Protein AF-A0A3D1PKZ6-F1 (afdb_monomer_lite)

Sequence (236 aa):
MRKKELSIEQKKADKDLNIIIYATLIPLIIYLIFGNDIMNFAKTSEMNIWLRFIPVMLIQFSLAGLGSLIVICYRREELKEYGLVKNNFFKTIILSLVVCIPSMIFLLVNNEINSYLPLKGCFFTSLFLNSNYPTNILGYILIAFVWGIVEGFNYVVISKKINERYISKNKWLNYGAIVCGIVCVLIHGMVGFDLYTIFEALTTFIIIYGMLIVKEKTNNAWGCIFIFLFFWNAIQ

Structure (mmCIF, N/CA/C/O backbone):
data_AF-A0A3D1PKZ6-F1
#
_entry.id   AF-A0A3D1PKZ6-F1
#
loop_
_atom_site.group_PDB
_atom_site.id
_atom_site.type_symbol
_atom_site.label_atom_id
_atom_site.label_alt_id
_atom_site.label_comp_id
_atom_site.label_asym_id
_atom_site.label_entity_id
_atom_site.label_seq_id
_atom_site.pdbx_PDB_ins_code
_atom_site.Cartn_x
_atom_site.Cartn_y
_atom_site.Cartn_z
_atom_site.occupancy
_atom_site.B_iso_or_equiv
_atom_site.auth_seq_id
_atom_site.auth_comp_id
_atom_site.auth_asym_id
_atom_site.auth_atom_id
_atom_site.pdbx_PDB_model_num
ATOM 1 N N . MET A 1 1 ? -28.665 21.617 15.064 1.00 46.00 1 MET A N 1
ATOM 2 C CA . MET A 1 1 ? -27.939 20.434 15.590 1.00 46.00 1 MET A CA 1
ATOM 3 C C . MET A 1 1 ? -26.758 20.915 16.425 1.00 46.00 1 MET A C 1
ATOM 5 O O . MET A 1 1 ? -25.955 21.672 15.895 1.00 46.00 1 MET A O 1
ATOM 9 N N . ARG A 1 2 ? -26.645 20.542 17.712 1.00 48.56 2 ARG A N 1
ATOM 10 C CA . ARG A 1 2 ? -25.426 20.835 18.497 1.00 48.56 2 ARG A CA 1
ATOM 11 C C . ARG A 1 2 ? -24.244 20.127 17.831 1.00 48.56 2 ARG A C 1
ATOM 13 O O . ARG A 1 2 ? -24.354 18.936 17.540 1.00 48.56 2 ARG A O 1
ATOM 20 N N . LYS A 1 3 ? -23.139 20.841 17.579 1.00 54.25 3 LYS A N 1
ATOM 21 C CA . LYS A 1 3 ? -21.873 20.209 17.181 1.00 54.25 3 LYS A CA 1
ATOM 22 C C . LYS A 1 3 ? -21.531 19.182 18.255 1.00 54.25 3 LYS A C 1
ATOM 24 O O . LYS A 1 3 ? -21.394 19.534 19.421 1.00 54.25 3 LYS A O 1
ATOM 29 N N . LYS A 1 4 ? -21.460 17.912 17.866 1.00 74.50 4 LYS A N 1
ATOM 30 C CA . LYS A 1 4 ? -21.005 16.851 18.758 1.00 74.50 4 LYS A CA 1
ATOM 31 C C . LYS A 1 4 ? -19.533 17.133 19.051 1.00 74.50 4 LYS A C 1
ATOM 33 O O . LYS A 1 4 ? -18.738 17.190 18.114 1.00 74.50 4 LYS A O 1
ATOM 38 N N . GLU A 1 5 ? -19.190 17.395 20.307 1.00 85.62 5 GLU A N 1
ATOM 39 C CA . GLU A 1 5 ? -17.796 17.622 20.681 1.00 85.62 5 GLU A CA 1
ATOM 40 C C . GLU A 1 5 ? -16.983 16.353 20.422 1.00 85.62 5 GLU A C 1
ATOM 42 O O . GLU A 1 5 ? -17.404 15.247 20.762 1.00 85.62 5 GLU A O 1
ATOM 47 N N . LEU A 1 6 ? -15.836 16.518 19.763 1.00 89.75 6 LEU A N 1
ATOM 48 C CA . LEU A 1 6 ? -14.916 15.420 19.492 1.00 89.75 6 LEU A CA 1
ATOM 49 C C . LEU A 1 6 ? -14.200 15.007 20.778 1.00 89.75 6 LEU A C 1
ATOM 51 O O . LEU A 1 6 ? -13.750 15.876 21.536 1.00 89.75 6 LEU A O 1
ATOM 55 N N . SER A 1 7 ? -14.022 13.697 20.965 1.00 92.88 7 SER A N 1
ATOM 56 C CA . SER A 1 7 ? -13.155 13.171 22.022 1.00 92.88 7 SER A CA 1
ATOM 57 C C . SER A 1 7 ? -11.691 13.579 21.801 1.00 92.88 7 SER A C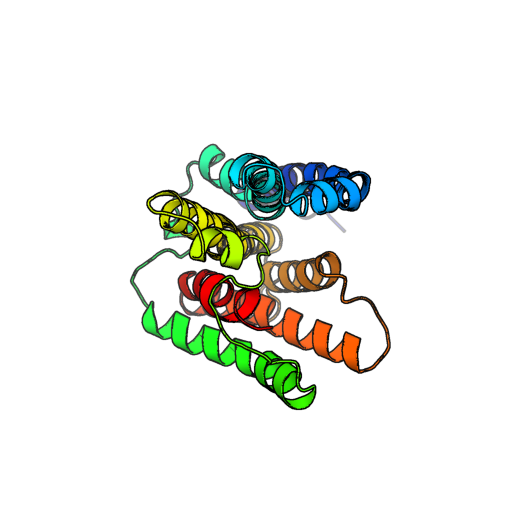 1
ATOM 59 O O . SER A 1 7 ? -11.308 14.079 20.735 1.00 92.88 7 SER A O 1
ATOM 61 N N . ILE A 1 8 ? -10.849 13.368 22.813 1.00 93.81 8 ILE A N 1
ATOM 62 C CA . ILE A 1 8 ? -9.410 13.649 22.725 1.00 93.81 8 ILE A CA 1
ATOM 63 C C . ILE A 1 8 ? -8.770 12.791 21.626 1.00 93.81 8 ILE A C 1
ATOM 65 O O . ILE A 1 8 ? -7.998 13.304 20.815 1.00 93.81 8 ILE A O 1
ATOM 69 N N . GLU A 1 9 ? -9.151 11.519 21.543 1.00 93.12 9 GLU A N 1
ATOM 70 C CA . GLU A 1 9 ? -8.693 10.562 20.533 1.00 93.12 9 GLU A CA 1
ATOM 71 C C . GLU A 1 9 ? -9.122 11.001 19.134 1.00 93.12 9 GLU A C 1
ATOM 73 O O . GLU A 1 9 ? -8.306 11.022 18.217 1.00 93.12 9 GLU A O 1
ATOM 78 N N . GLN A 1 10 ? -10.368 11.455 18.973 1.00 95.81 10 GLN A N 1
ATOM 79 C CA . GLN A 1 10 ? -10.853 11.959 17.689 1.00 95.81 10 GLN A CA 1
ATOM 80 C C . GLN A 1 10 ? -10.100 13.216 17.243 1.00 95.81 10 GLN A C 1
ATOM 82 O O . GLN A 1 10 ? -9.752 13.330 16.072 1.00 95.81 10 GLN A O 1
ATOM 87 N N . LYS A 1 11 ? -9.808 14.152 18.158 1.00 95.62 11 LYS A N 1
ATOM 88 C CA . LYS A 1 11 ? -8.987 15.342 17.859 1.00 95.62 11 LYS A CA 1
ATOM 89 C C . LYS A 1 11 ? -7.539 14.968 17.529 1.00 95.62 11 LYS A C 1
ATOM 91 O O . LYS A 1 11 ? -6.910 15.627 16.702 1.00 95.62 11 LYS A O 1
ATOM 96 N N . LYS A 1 12 ? -6.997 13.932 18.177 1.00 96.06 12 LYS A N 1
ATOM 97 C CA . LYS A 1 12 ? -5.666 13.388 17.882 1.00 96.06 12 LYS A CA 1
ATOM 98 C C . LYS A 1 12 ? -5.633 12.810 16.465 1.00 96.06 12 LYS A C 1
ATOM 100 O O . LYS A 1 12 ? -4.780 13.218 15.683 1.00 96.06 12 LYS A O 1
ATOM 105 N N . ALA A 1 13 ? -6.599 11.956 16.130 1.00 97.00 13 ALA A N 1
ATOM 106 C CA . ALA A 1 13 ? -6.746 11.356 14.810 1.00 97.00 13 ALA A CA 1
ATOM 107 C C . ALA A 1 13 ? -6.948 12.409 13.708 1.00 97.00 13 ALA A C 1
ATOM 109 O O . ALA A 1 13 ? -6.361 12.293 12.641 1.00 97.00 13 ALA A O 1
ATOM 110 N N . ASP A 1 14 ? -7.700 13.479 13.980 1.00 96.44 14 ASP A N 1
ATOM 111 C CA . ASP A 1 14 ? -7.882 14.605 13.051 1.00 96.44 14 ASP A CA 1
ATOM 112 C C . ASP A 1 14 ? -6.542 15.276 12.691 1.00 96.44 14 ASP A C 1
ATOM 114 O O . ASP A 1 14 ? -6.232 15.493 11.520 1.00 96.44 14 ASP A O 1
ATOM 118 N N . LYS A 1 15 ? -5.690 15.530 13.695 1.00 97.50 15 LYS A N 1
ATOM 119 C CA . LYS A 1 15 ? -4.335 16.062 13.478 1.00 97.50 15 LYS A CA 1
ATOM 120 C C . LYS A 1 15 ? -3.440 15.079 12.724 1.00 97.50 15 LYS A C 1
ATOM 122 O O . LYS A 1 15 ? -2.696 15.505 11.847 1.00 97.50 15 LYS A O 1
ATOM 127 N N . ASP A 1 16 ? -3.518 13.793 13.056 1.00 98.31 16 ASP A N 1
ATOM 128 C CA . ASP A 1 16 ? -2.737 12.743 12.393 1.00 98.31 16 ASP A CA 1
ATOM 129 C C . ASP A 1 16 ? -3.110 12.641 10.905 1.00 98.31 16 ASP A C 1
ATOM 131 O O . ASP A 1 16 ? -2.233 12.585 10.046 1.00 98.31 16 ASP A O 1
ATOM 135 N N . LEU A 1 17 ? -4.406 12.705 10.586 1.00 98.19 17 LEU A N 1
ATOM 136 C CA . LEU A 1 17 ? -4.897 12.711 9.208 1.00 98.19 17 LEU A CA 1
ATOM 137 C C . LEU A 1 17 ? -4.432 13.947 8.440 1.00 98.19 17 LEU A C 1
ATOM 139 O O . LEU A 1 17 ? -4.014 13.810 7.297 1.00 98.19 17 LEU A O 1
ATOM 143 N N . ASN A 1 18 ? -4.431 15.129 9.060 1.00 98.00 18 ASN A N 1
ATOM 144 C CA . ASN A 1 18 ? -3.898 16.332 8.419 1.00 98.00 18 ASN A CA 1
ATOM 145 C C . ASN A 1 18 ? -2.410 16.176 8.067 1.00 98.00 18 ASN A C 1
ATOM 147 O O . ASN A 1 18 ? -2.014 16.517 6.957 1.00 98.00 18 ASN A O 1
ATOM 151 N N . ILE A 1 19 ? -1.595 15.614 8.970 1.00 98.06 19 ILE A N 1
ATOM 152 C CA . ILE A 1 19 ? -0.178 15.322 8.691 1.00 98.06 19 ILE A CA 1
ATOM 153 C C . ILE A 1 19 ? -0.054 14.392 7.481 1.00 98.06 19 ILE A C 1
ATOM 155 O O . ILE A 1 19 ? 0.715 14.683 6.567 1.00 98.06 19 ILE A O 1
ATOM 159 N N . ILE A 1 20 ? -0.829 13.303 7.454 1.00 98.06 20 ILE A N 1
ATOM 160 C CA . ILE A 1 20 ? -0.804 12.343 6.344 1.00 98.06 20 ILE A CA 1
ATOM 161 C C . ILE A 1 20 ? -1.217 13.013 5.029 1.00 98.06 20 ILE A C 1
ATOM 163 O O . ILE A 1 20 ? -0.539 12.833 4.018 1.00 98.06 20 ILE A O 1
ATOM 167 N N . ILE A 1 21 ? -2.287 13.811 5.042 1.00 96.50 21 ILE A N 1
ATOM 168 C CA . ILE A 1 21 ? -2.789 14.525 3.865 1.00 96.50 21 ILE A CA 1
ATOM 169 C C . ILE A 1 21 ? -1.714 15.460 3.311 1.00 96.50 21 ILE A C 1
ATOM 171 O O . ILE A 1 21 ? -1.395 15.364 2.130 1.00 96.50 21 ILE A O 1
ATOM 175 N N . TYR A 1 22 ? -1.105 16.317 4.135 1.00 96.12 22 TYR A N 1
ATOM 176 C CA . TYR A 1 22 ? -0.068 17.236 3.654 1.00 96.12 22 TYR A CA 1
ATOM 177 C C . TYR A 1 22 ? 1.168 16.497 3.136 1.00 96.12 22 TYR A C 1
ATOM 179 O O . TYR A 1 22 ? 1.681 16.836 2.070 1.00 96.12 22 TYR A O 1
ATOM 187 N N . ALA A 1 23 ? 1.609 15.456 3.848 1.00 96.75 23 ALA A N 1
ATOM 188 C CA . ALA A 1 23 ? 2.751 14.645 3.440 1.00 96.75 23 ALA A CA 1
ATOM 189 C C . ALA A 1 23 ? 2.510 13.880 2.128 1.00 96.75 23 ALA A C 1
ATOM 191 O O . ALA A 1 23 ? 3.475 13.579 1.438 1.00 96.75 23 ALA A O 1
ATOM 192 N N . THR A 1 24 ? 1.250 13.600 1.776 1.00 95.25 24 THR A N 1
ATOM 193 C CA . THR A 1 24 ? 0.875 12.883 0.545 1.00 95.25 24 THR A CA 1
ATOM 194 C C . THR A 1 24 ? 0.586 13.841 -0.614 1.00 95.25 24 THR A C 1
ATOM 196 O O . THR A 1 24 ? 1.058 13.630 -1.729 1.00 95.25 24 THR A O 1
ATOM 199 N N . LEU A 1 25 ? -0.164 14.922 -0.371 1.00 94.56 25 LEU A N 1
ATOM 200 C CA . LEU A 1 25 ? -0.595 15.847 -1.422 1.00 94.56 25 LEU A CA 1
ATOM 201 C C . LEU A 1 25 ? 0.562 16.642 -2.025 1.00 94.56 25 LEU A C 1
ATOM 203 O O . LEU A 1 25 ? 0.553 16.889 -3.226 1.00 94.56 25 LEU A O 1
ATOM 207 N N . ILE A 1 26 ? 1.562 17.030 -1.229 1.00 94.56 26 ILE A N 1
ATOM 208 C CA . ILE A 1 26 ? 2.711 17.790 -1.742 1.00 94.56 26 ILE A CA 1
ATOM 209 C C . ILE A 1 26 ? 3.491 16.965 -2.790 1.00 94.56 26 ILE A C 1
ATOM 211 O O . ILE A 1 26 ? 3.628 17.439 -3.919 1.00 94.56 26 ILE A O 1
ATOM 215 N N . PRO A 1 27 ? 3.945 15.727 -2.497 1.00 94.25 27 PRO A N 1
ATOM 216 C CA . PRO A 1 27 ? 4.548 14.853 -3.504 1.00 94.25 27 PRO A CA 1
ATOM 217 C C . PRO A 1 27 ? 3.623 14.539 -4.678 1.00 94.25 27 PRO A C 1
ATOM 219 O O . PRO A 1 27 ? 4.105 14.433 -5.801 1.00 94.25 27 PRO A O 1
ATOM 222 N N . LEU A 1 28 ? 2.311 14.413 -4.444 1.00 93.81 28 LEU A N 1
ATOM 223 C CA . LEU A 1 28 ? 1.348 14.158 -5.517 1.00 93.81 28 LEU A CA 1
ATOM 224 C C . LEU A 1 28 ? 1.300 15.317 -6.504 1.00 93.81 28 LEU A C 1
ATOM 226 O O . LEU A 1 28 ? 1.375 15.089 -7.703 1.00 93.81 28 LEU A O 1
ATOM 230 N N . ILE A 1 29 ? 1.241 16.556 -6.017 1.00 94.56 29 ILE A N 1
ATOM 231 C CA . ILE A 1 29 ? 1.275 17.750 -6.868 1.00 94.56 29 ILE A CA 1
ATOM 232 C C . ILE A 1 29 ? 2.585 17.800 -7.661 1.00 94.56 29 ILE A C 1
ATOM 234 O O . ILE A 1 29 ? 2.562 18.048 -8.864 1.00 94.56 29 ILE A O 1
ATOM 238 N N . ILE A 1 30 ? 3.719 17.506 -7.017 1.00 93.94 30 ILE A N 1
ATOM 239 C CA . ILE A 1 30 ? 5.020 17.431 -7.697 1.00 93.94 30 ILE A CA 1
ATOM 240 C C . ILE A 1 30 ? 4.984 16.368 -8.803 1.00 93.94 30 ILE A C 1
ATOM 242 O O . ILE A 1 30 ? 5.388 16.648 -9.928 1.00 93.94 30 ILE A O 1
ATOM 246 N N . TYR A 1 31 ? 4.469 15.171 -8.518 1.00 93.56 31 TYR A N 1
ATOM 247 C CA . TYR A 1 31 ? 4.376 14.096 -9.502 1.00 93.56 31 TYR A CA 1
ATOM 248 C C . TYR A 1 31 ? 3.391 14.411 -10.634 1.00 93.56 31 TYR A C 1
ATOM 250 O O . TYR A 1 31 ? 3.661 14.081 -11.780 1.00 93.56 31 TYR A O 1
ATOM 258 N N . LEU A 1 32 ? 2.281 15.097 -10.364 1.00 93.50 32 LEU A N 1
ATOM 259 C CA . LEU A 1 32 ? 1.341 15.508 -11.410 1.00 93.50 32 LEU A CA 1
ATOM 260 C C . LEU A 1 32 ? 1.947 16.549 -12.362 1.00 93.50 32 LEU A C 1
ATOM 262 O O . LEU A 1 32 ? 1.638 16.532 -13.549 1.00 93.50 32 LEU A O 1
ATOM 266 N N . ILE A 1 33 ? 2.814 17.436 -11.862 1.00 96.00 33 ILE A N 1
ATOM 267 C CA . ILE A 1 33 ? 3.477 18.462 -12.682 1.00 96.00 33 ILE A CA 1
ATOM 268 C C . ILE A 1 33 ? 4.675 17.875 -13.442 1.00 96.00 33 ILE A C 1
ATOM 270 O O . ILE A 1 33 ? 4.834 18.138 -14.630 1.00 96.00 33 ILE A O 1
ATOM 274 N N . PHE A 1 34 ? 5.509 17.074 -12.772 1.00 95.81 34 PHE A N 1
ATOM 275 C CA . PHE A 1 34 ? 6.810 16.624 -13.288 1.00 95.81 34 PHE A CA 1
ATOM 276 C C . PHE A 1 34 ? 6.872 15.124 -13.611 1.00 95.81 34 PHE A C 1
ATOM 278 O O . PHE A 1 34 ? 7.937 14.604 -13.935 1.00 95.81 34 PHE A O 1
ATOM 285 N N . GLY A 1 35 ? 5.762 14.391 -13.511 1.00 93.12 35 GLY A N 1
ATOM 286 C CA . GLY A 1 35 ? 5.738 12.928 -13.608 1.00 93.12 35 GLY A CA 1
ATOM 287 C C . GLY A 1 35 ? 6.291 12.398 -14.926 1.00 93.12 35 GLY A C 1
ATOM 288 O O . GLY A 1 35 ? 7.060 11.438 -14.923 1.00 93.12 35 GLY A O 1
ATOM 289 N N . ASN A 1 36 ? 5.982 13.063 -16.042 1.00 94.19 36 ASN A N 1
ATOM 290 C CA . ASN A 1 36 ? 6.528 12.700 -17.351 1.00 94.19 36 ASN A CA 1
ATOM 291 C C . ASN A 1 36 ? 8.051 12.868 -17.396 1.00 94.19 36 ASN A C 1
ATOM 293 O O . ASN A 1 36 ? 8.745 11.954 -17.836 1.00 94.19 36 ASN A O 1
ATOM 297 N N . ASP A 1 37 ? 8.581 13.980 -16.887 1.00 95.25 37 ASP A N 1
ATOM 298 C CA . ASP A 1 37 ? 10.025 14.234 -16.851 1.00 95.25 37 ASP A CA 1
ATOM 299 C C . ASP A 1 37 ? 10.745 13.241 -15.934 1.00 95.25 37 ASP A C 1
ATOM 301 O O . ASP A 1 37 ? 11.769 12.672 -16.315 1.00 95.25 37 ASP A O 1
ATOM 305 N N . ILE A 1 38 ? 10.166 12.960 -14.759 1.00 93.62 38 ILE A N 1
ATOM 306 C CA . ILE A 1 38 ? 10.671 11.958 -13.812 1.00 93.62 38 ILE A CA 1
ATOM 307 C C . ILE A 1 38 ? 10.725 10.582 -14.478 1.00 93.62 38 ILE A C 1
ATOM 309 O O . ILE A 1 38 ? 11.741 9.894 -14.383 1.00 93.62 38 ILE A O 1
ATOM 313 N N . MET A 1 39 ? 9.659 10.172 -15.172 1.00 94.00 39 MET A N 1
ATOM 314 C CA . MET A 1 39 ? 9.600 8.859 -15.815 1.00 94.00 39 MET A CA 1
ATOM 315 C C . MET A 1 39 ? 10.478 8.769 -17.066 1.00 94.00 39 MET A C 1
ATOM 317 O O . MET A 1 39 ? 11.039 7.705 -17.329 1.00 94.00 39 MET A O 1
ATOM 321 N N . ASN A 1 40 ? 10.645 9.859 -17.815 1.00 94.62 40 ASN A N 1
ATOM 322 C CA . ASN A 1 40 ? 11.578 9.924 -18.940 1.00 94.62 40 ASN A CA 1
ATOM 323 C C . ASN A 1 40 ? 13.020 9.790 -18.447 1.00 94.62 40 ASN A C 1
ATOM 325 O O . ASN A 1 40 ? 13.748 8.920 -18.921 1.00 94.62 40 ASN A O 1
ATOM 329 N N . PHE A 1 41 ? 13.394 10.553 -17.418 1.00 94.00 41 PHE A N 1
ATOM 330 C CA . PHE A 1 41 ? 14.681 10.414 -16.742 1.00 94.00 41 PHE A CA 1
ATOM 331 C C . PHE A 1 41 ? 14.887 8.996 -16.191 1.00 94.00 41 PHE A C 1
ATOM 333 O O . PHE A 1 41 ? 15.937 8.384 -16.391 1.00 94.00 41 PHE A O 1
ATOM 340 N N . ALA A 1 42 ? 13.856 8.418 -15.566 1.00 94.44 42 ALA A N 1
ATOM 341 C CA . ALA A 1 42 ? 13.891 7.057 -15.049 1.00 94.44 42 ALA A CA 1
ATOM 342 C C . ALA A 1 42 ? 14.137 6.007 -16.143 1.00 94.44 42 ALA A C 1
ATOM 344 O O . ALA A 1 42 ? 14.676 4.944 -15.838 1.00 94.44 42 ALA A O 1
ATOM 345 N N . LYS A 1 43 ? 13.796 6.283 -17.407 1.00 94.25 43 LYS A N 1
ATOM 346 C CA . LYS A 1 43 ? 13.977 5.375 -18.552 1.00 94.25 43 LYS A CA 1
ATOM 347 C C . LYS A 1 43 ? 15.302 5.566 -19.300 1.00 94.25 43 LYS A C 1
ATOM 349 O O . LYS A 1 43 ? 15.649 4.692 -20.089 1.00 94.25 43 LYS A O 1
ATOM 354 N N . THR A 1 44 ? 16.076 6.616 -19.021 1.00 93.69 44 THR A N 1
ATOM 355 C CA . THR A 1 44 ? 17.361 6.888 -19.691 1.00 93.69 44 THR A CA 1
ATOM 356 C C . THR A 1 44 ? 18.407 5.811 -19.383 1.00 93.69 44 THR A C 1
ATOM 358 O O . THR A 1 44 ? 19.046 5.828 -18.332 1.00 93.69 44 THR A O 1
ATOM 361 N N . SER A 1 45 ? 18.606 4.857 -20.296 1.00 87.38 45 SER A N 1
ATOM 362 C CA . SER A 1 45 ? 19.464 3.678 -20.085 1.00 87.38 45 SER A CA 1
ATOM 363 C C . SER A 1 45 ? 20.946 3.992 -19.881 1.00 87.38 45 SER A C 1
ATOM 365 O O . SER A 1 45 ? 21.638 3.206 -19.244 1.00 87.38 45 SER A O 1
ATOM 367 N N . GLU A 1 46 ? 21.418 5.133 -20.382 1.00 89.81 46 GLU A N 1
ATOM 368 C CA . GLU A 1 46 ? 22.822 5.555 -20.289 1.00 89.81 46 GLU A CA 1
ATOM 369 C C . GLU A 1 46 ? 23.237 5.975 -18.872 1.00 89.81 46 GLU A C 1
ATOM 371 O O . GLU A 1 46 ? 24.419 5.974 -18.534 1.00 89.81 46 GLU A 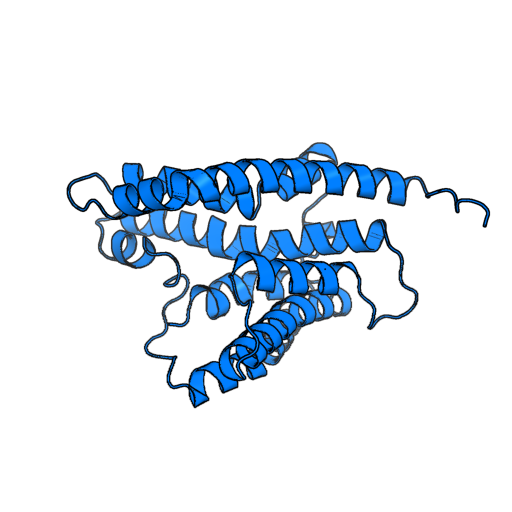O 1
ATOM 376 N N . MET A 1 47 ? 22.270 6.317 -18.016 1.00 92.00 47 MET A N 1
ATOM 377 C CA . MET A 1 47 ? 22.540 6.748 -16.649 1.00 92.00 47 MET A CA 1
ATOM 378 C C . MET A 1 47 ? 22.528 5.581 -15.662 1.00 92.00 47 MET A C 1
ATOM 380 O O . MET A 1 47 ? 21.770 4.616 -15.800 1.00 92.00 47 MET A O 1
ATOM 384 N N . ASN A 1 48 ? 23.334 5.717 -14.603 1.00 94.94 48 ASN A N 1
ATOM 385 C CA . ASN A 1 48 ? 23.397 4.750 -13.512 1.00 94.94 48 ASN A CA 1
ATOM 386 C C . ASN A 1 48 ? 21.997 4.474 -12.926 1.00 94.94 48 ASN A C 1
ATOM 388 O O . ASN A 1 48 ? 21.234 5.401 -12.643 1.00 94.94 48 ASN A O 1
ATOM 392 N N . ILE A 1 49 ? 21.687 3.191 -12.710 1.00 96.81 49 ILE A N 1
ATOM 393 C CA . ILE A 1 49 ? 20.384 2.729 -12.211 1.00 96.81 49 ILE A CA 1
ATOM 394 C C . ILE A 1 49 ? 19.966 3.418 -10.905 1.00 96.81 49 ILE A C 1
ATOM 396 O O . ILE A 1 49 ? 18.799 3.769 -10.758 1.00 96.81 49 ILE A O 1
ATOM 400 N N . TRP A 1 50 ? 20.903 3.687 -9.991 1.00 97.62 50 TRP A N 1
ATOM 401 C CA . TRP A 1 50 ? 20.617 4.327 -8.708 1.00 97.62 50 TRP A CA 1
ATOM 402 C C . TRP A 1 50 ? 20.185 5.780 -8.862 1.00 97.62 50 TRP A C 1
ATOM 404 O O . TRP A 1 50 ? 19.224 6.196 -8.220 1.00 97.62 50 TRP A O 1
ATOM 414 N N . LEU A 1 51 ? 20.845 6.534 -9.748 1.00 96.50 51 LEU A N 1
ATOM 415 C CA . LEU A 1 51 ? 20.492 7.933 -10.011 1.00 96.50 51 LEU A CA 1
ATOM 416 C C . LEU A 1 51 ? 19.062 8.052 -10.536 1.00 96.50 51 LEU A C 1
ATOM 418 O O . LEU A 1 51 ? 18.347 8.971 -10.159 1.00 96.50 51 LEU A O 1
ATOM 422 N N . ARG A 1 52 ? 18.643 7.092 -11.361 1.00 96.50 52 ARG A N 1
ATOM 423 C CA . ARG A 1 52 ? 17.297 7.008 -11.939 1.00 96.50 52 ARG A CA 1
ATOM 424 C C . ARG A 1 52 ? 16.258 6.505 -10.938 1.00 96.50 52 ARG A C 1
ATOM 426 O O . ARG A 1 52 ? 15.126 6.978 -10.937 1.00 96.50 52 ARG A O 1
ATOM 433 N N . PHE A 1 53 ? 16.639 5.544 -10.097 1.00 97.62 53 PHE A N 1
ATOM 434 C CA . PHE A 1 53 ? 15.744 4.887 -9.148 1.00 97.62 53 PHE A CA 1
ATOM 435 C C . PHE A 1 53 ? 15.405 5.764 -7.944 1.00 97.62 53 PHE A C 1
ATOM 437 O O . PHE A 1 53 ? 14.240 5.837 -7.561 1.00 97.62 53 PHE A O 1
ATOM 444 N N . ILE A 1 54 ? 16.397 6.435 -7.348 1.00 96.62 54 ILE A N 1
ATOM 445 C CA . ILE A 1 54 ? 16.219 7.178 -6.091 1.00 96.62 54 ILE A CA 1
ATOM 446 C C . ILE A 1 54 ? 15.086 8.215 -6.181 1.00 96.62 54 ILE A C 1
ATOM 448 O O . ILE A 1 54 ? 14.237 8.205 -5.290 1.00 96.62 54 ILE A O 1
ATOM 452 N N . PRO A 1 55 ? 14.980 9.061 -7.226 1.00 94.69 55 PRO A N 1
ATOM 453 C CA . PRO A 1 55 ? 13.876 10.014 -7.337 1.00 94.69 55 PRO A CA 1
ATOM 454 C C . PRO A 1 55 ? 12.499 9.339 -7.381 1.00 94.69 55 PRO A C 1
ATOM 456 O O . PRO A 1 55 ? 11.587 9.762 -6.673 1.00 94.69 55 PRO A O 1
ATOM 459 N N . VAL A 1 56 ? 12.360 8.254 -8.151 1.00 96.31 56 VAL A N 1
ATOM 460 C CA . VAL A 1 56 ? 11.101 7.495 -8.259 1.00 96.31 56 VAL A CA 1
ATOM 461 C C . VAL A 1 56 ? 10.749 6.840 -6.924 1.00 96.31 56 VAL A C 1
ATOM 463 O O . VAL A 1 56 ? 9.615 6.942 -6.464 1.00 96.31 56 VAL A O 1
ATOM 466 N N . MET A 1 57 ? 11.731 6.224 -6.264 1.00 97.31 57 MET A N 1
ATOM 467 C CA . MET A 1 57 ? 11.572 5.625 -4.940 1.00 97.31 57 MET A CA 1
ATOM 468 C C . MET A 1 57 ? 11.155 6.663 -3.892 1.00 97.31 57 MET A C 1
ATOM 470 O O . MET A 1 57 ? 10.267 6.389 -3.090 1.00 97.31 57 MET A O 1
ATOM 474 N N . LEU A 1 58 ? 11.767 7.851 -3.891 1.00 96.56 58 LEU A N 1
ATOM 475 C CA . LEU A 1 58 ? 11.440 8.920 -2.946 1.00 96.56 58 LEU A CA 1
ATOM 476 C C . LEU A 1 58 ? 10.027 9.463 -3.163 1.00 96.56 58 LEU A C 1
ATOM 478 O O . LEU A 1 58 ? 9.317 9.683 -2.181 1.00 96.56 58 LEU A O 1
ATOM 482 N N . ILE A 1 59 ? 9.596 9.640 -4.416 1.00 95.62 59 ILE A N 1
ATOM 483 C CA . ILE A 1 59 ? 8.215 10.026 -4.726 1.00 95.62 59 ILE A CA 1
ATOM 484 C C . ILE A 1 59 ? 7.241 8.943 -4.258 1.00 95.62 59 ILE A C 1
ATOM 486 O O . ILE A 1 59 ? 6.320 9.264 -3.506 1.00 95.62 59 ILE A O 1
ATOM 490 N N . GLN A 1 60 ? 7.481 7.672 -4.604 1.00 95.75 60 GLN A N 1
ATOM 491 C CA . GLN A 1 60 ? 6.625 6.564 -4.168 1.00 95.75 60 GLN A CA 1
ATOM 492 C C . GLN A 1 60 ? 6.544 6.494 -2.641 1.00 95.75 60 GLN A C 1
ATOM 494 O O . GLN A 1 60 ? 5.455 6.440 -2.081 1.00 95.75 60 GLN A O 1
ATOM 499 N N . PHE A 1 61 ? 7.681 6.549 -1.946 1.00 98.00 61 PHE A N 1
ATOM 500 C CA . PHE A 1 61 ? 7.721 6.511 -0.485 1.00 98.00 61 PHE A CA 1
ATOM 501 C C . PHE A 1 61 ? 6.977 7.698 0.139 1.00 98.00 61 PHE A C 1
ATOM 503 O O . PHE A 1 61 ? 6.293 7.546 1.153 1.00 98.00 61 PHE A O 1
ATOM 510 N N . SER A 1 62 ? 7.082 8.880 -0.468 1.00 96.12 62 SER A N 1
ATOM 511 C CA . SER A 1 62 ? 6.409 10.076 0.031 1.00 96.12 62 SER A CA 1
ATOM 512 C C . SER A 1 62 ? 4.889 9.993 -0.134 1.00 96.12 62 SER A C 1
ATOM 514 O O . SER A 1 62 ? 4.162 10.283 0.814 1.00 96.12 62 SER A O 1
ATOM 516 N N . LEU A 1 63 ? 4.415 9.514 -1.288 1.00 94.06 63 LEU A N 1
ATOM 517 C CA . LEU A 1 63 ? 2.995 9.273 -1.568 1.00 94.06 63 LEU A CA 1
ATOM 518 C C . LEU A 1 63 ? 2.398 8.156 -0.710 1.00 94.06 63 LEU A C 1
ATOM 520 O O . LEU A 1 63 ? 1.280 8.263 -0.212 1.00 94.06 63 LEU A O 1
ATOM 524 N N . ALA A 1 64 ? 3.145 7.069 -0.555 1.00 92.88 64 ALA A N 1
ATOM 525 C CA . ALA A 1 64 ? 2.622 5.815 -0.044 1.00 92.88 64 ALA A CA 1
ATOM 526 C C . ALA A 1 64 ? 3.073 5.500 1.385 1.00 92.88 64 ALA A C 1
ATOM 528 O O . ALA A 1 64 ? 2.814 4.395 1.839 1.00 92.88 64 ALA A O 1
ATOM 529 N N . GLY A 1 65 ? 3.752 6.402 2.106 1.00 95.50 65 GLY A N 1
ATOM 530 C CA . GLY A 1 65 ? 4.356 6.027 3.391 1.00 95.50 65 GLY A CA 1
ATOM 531 C C . GLY A 1 65 ? 4.800 7.133 4.331 1.00 95.50 65 GLY A C 1
ATOM 532 O O . GLY A 1 65 ? 4.635 6.994 5.545 1.00 95.50 65 GLY A O 1
ATOM 533 N N . LEU A 1 66 ? 5.361 8.226 3.808 1.00 98.00 66 LEU A N 1
ATOM 534 C CA . LEU A 1 66 ? 6.001 9.261 4.625 1.00 98.00 66 LEU A CA 1
ATOM 535 C C . LEU A 1 66 ? 5.056 9.840 5.683 1.00 98.00 66 LEU A C 1
ATOM 537 O O . LEU A 1 66 ? 5.435 9.944 6.848 1.00 98.00 66 LEU A O 1
ATOM 541 N N . GLY A 1 67 ? 3.815 10.160 5.308 1.00 98.12 67 GLY A N 1
ATOM 542 C CA . GLY A 1 67 ? 2.815 10.680 6.243 1.00 98.12 67 GLY A CA 1
ATOM 543 C C . GLY A 1 67 ? 2.542 9.730 7.410 1.00 98.12 67 GLY A C 1
ATOM 544 O O . GLY A 1 67 ? 2.551 10.144 8.571 1.00 98.12 67 GLY A O 1
ATOM 545 N N . SER A 1 68 ? 2.368 8.443 7.110 1.00 98.00 68 SER A N 1
ATOM 546 C CA . SER A 1 68 ? 2.163 7.401 8.118 1.00 98.00 68 SER A CA 1
ATOM 547 C C . SER A 1 68 ? 3.380 7.229 9.024 1.00 98.00 68 SER A C 1
ATOM 549 O O . SER A 1 68 ? 3.223 7.148 10.242 1.00 98.00 68 SER A O 1
ATOM 551 N N . LEU A 1 69 ? 4.594 7.245 8.463 1.00 98.19 69 LEU A N 1
ATOM 552 C CA . LEU A 1 69 ? 5.825 7.171 9.248 1.00 98.19 69 LEU A CA 1
ATOM 553 C C . LEU A 1 69 ? 5.970 8.372 10.193 1.00 98.19 69 LEU A C 1
ATOM 555 O O . LEU A 1 69 ? 6.277 8.184 11.369 1.00 98.19 69 LEU A O 1
ATOM 559 N N . ILE A 1 70 ? 5.706 9.593 9.710 1.00 98.38 70 ILE A N 1
ATOM 560 C CA . ILE A 1 70 ? 5.747 10.806 10.540 1.00 98.38 70 ILE A CA 1
ATOM 561 C C . ILE A 1 70 ? 4.779 10.670 11.713 1.00 98.38 70 ILE A C 1
ATOM 563 O O . ILE A 1 70 ? 5.174 10.926 12.849 1.00 98.38 70 ILE A O 1
ATOM 567 N N . VAL A 1 71 ? 3.535 10.249 11.466 1.00 98.50 71 VAL A N 1
ATOM 568 C CA . VAL A 1 71 ? 2.531 10.070 12.525 1.00 98.50 71 VAL A CA 1
ATOM 569 C C . VAL A 1 71 ? 2.987 9.038 13.554 1.00 98.50 71 VAL A C 1
ATOM 571 O O . VAL A 1 71 ? 2.956 9.333 14.748 1.00 98.50 71 VAL A O 1
ATOM 574 N N . ILE A 1 72 ? 3.458 7.869 13.114 1.00 98.31 72 ILE A N 1
ATOM 575 C CA . ILE A 1 72 ? 3.930 6.804 14.010 1.00 98.31 72 ILE A CA 1
ATOM 576 C C . ILE A 1 72 ? 5.069 7.314 14.899 1.00 98.31 72 ILE A C 1
ATOM 578 O O . ILE A 1 72 ? 4.997 7.197 16.123 1.00 98.31 72 ILE A O 1
ATOM 582 N N . CYS A 1 73 ? 6.084 7.951 14.308 1.00 98.00 73 CYS A N 1
ATOM 583 C CA . CYS A 1 73 ? 7.223 8.496 15.045 1.00 98.00 73 CYS A CA 1
ATOM 584 C C . CYS A 1 73 ? 6.812 9.633 15.992 1.00 98.00 73 CYS A C 1
ATOM 586 O O . CYS A 1 73 ? 7.206 9.644 17.158 1.00 98.00 73 CYS A O 1
ATOM 588 N N . TYR A 1 74 ? 5.991 10.575 15.519 1.00 97.62 74 TYR A N 1
ATOM 589 C CA . TYR A 1 74 ? 5.524 11.723 16.300 1.00 97.62 74 TYR A CA 1
ATOM 590 C C . TYR A 1 74 ? 4.684 11.295 17.506 1.00 97.62 74 TYR A C 1
ATOM 592 O O . TYR A 1 74 ? 4.806 11.865 18.592 1.00 97.62 74 TYR A O 1
ATOM 600 N N . ARG A 1 75 ? 3.840 10.272 17.334 1.00 97.12 75 ARG A N 1
ATOM 601 C CA . ARG A 1 75 ? 3.000 9.720 18.403 1.00 97.12 75 ARG A CA 1
ATOM 602 C C . ARG A 1 75 ? 3.698 8.669 19.254 1.00 97.12 75 ARG A C 1
ATOM 604 O O . ARG A 1 75 ? 3.147 8.320 20.295 1.00 97.12 75 ARG A O 1
ATOM 611 N N . ARG A 1 76 ? 4.890 8.220 18.846 1.00 97.31 76 ARG A N 1
ATOM 612 C CA . ARG A 1 76 ? 5.620 7.095 19.448 1.00 97.31 76 ARG A CA 1
ATOM 613 C C . ARG A 1 76 ? 4.753 5.831 19.520 1.00 97.31 76 ARG A C 1
ATOM 615 O O . ARG A 1 76 ? 4.794 5.111 20.510 1.00 97.31 76 ARG A O 1
ATOM 622 N N . GLU A 1 77 ? 3.939 5.613 18.490 1.00 97.19 77 GLU A N 1
ATOM 623 C CA . GLU A 1 77 ? 3.062 4.443 18.389 1.00 97.19 77 GLU A CA 1
ATOM 624 C C . GLU A 1 77 ? 3.880 3.229 17.947 1.00 97.19 77 GLU A C 1
ATOM 626 O O . GLU A 1 77 ? 4.781 3.327 17.112 1.00 97.19 77 GLU A O 1
ATOM 631 N N . GLU A 1 78 ? 3.583 2.063 18.506 1.00 97.19 78 GLU A N 1
ATOM 632 C CA . GLU A 1 78 ? 4.282 0.838 18.141 1.00 97.19 78 GLU A CA 1
ATOM 633 C C . GLU A 1 78 ? 3.625 0.148 16.938 1.00 97.19 78 GLU A C 1
ATOM 635 O O . GLU A 1 78 ? 2.401 0.086 16.815 1.00 97.19 78 GLU A O 1
ATOM 640 N N . LEU A 1 79 ? 4.421 -0.498 16.079 1.00 96.94 79 LEU A N 1
ATOM 641 C CA . LEU A 1 79 ? 3.899 -1.230 14.913 1.00 96.94 79 LEU A CA 1
ATOM 642 C C . LEU A 1 79 ? 2.923 -2.363 15.289 1.00 96.94 79 LEU A C 1
ATOM 644 O O . LEU A 1 79 ? 2.014 -2.697 14.521 1.00 96.94 79 LEU A O 1
ATOM 648 N N . LYS A 1 80 ? 3.061 -2.930 16.496 1.00 97.12 80 LYS A N 1
ATOM 649 C CA . LYS A 1 80 ? 2.127 -3.932 17.032 1.00 97.12 80 LYS A CA 1
ATOM 650 C C . LYS A 1 80 ? 0.711 -3.371 17.215 1.00 97.12 80 LYS A C 1
ATOM 652 O O . LYS A 1 80 ? -0.250 -4.115 17.053 1.00 97.12 80 LYS A O 1
ATOM 657 N N . GLU A 1 81 ? 0.565 -2.066 17.466 1.00 96.56 81 GLU A N 1
ATOM 658 C CA . GLU A 1 81 ? -0.736 -1.388 17.587 1.00 96.56 81 GLU A CA 1
ATOM 659 C C . GLU A 1 81 ? -1.480 -1.274 16.251 1.00 96.56 81 GLU A C 1
ATOM 661 O O . GLU A 1 81 ? -2.667 -0.938 16.218 1.00 96.56 81 GLU A O 1
ATOM 666 N N . TYR A 1 82 ? -0.784 -1.523 15.144 1.00 97.88 82 TYR A N 1
ATOM 667 C CA . TYR A 1 82 ? -1.350 -1.592 13.802 1.00 97.88 82 TYR A CA 1
ATOM 668 C C . TYR A 1 82 ? -1.523 -3.037 13.319 1.00 97.88 82 TYR A C 1
ATOM 670 O O . TYR A 1 82 ? -2.052 -3.256 12.234 1.00 97.88 82 TYR A O 1
ATOM 678 N N . GLY A 1 83 ? -1.142 -4.030 14.129 1.00 97.44 83 GLY A N 1
ATOM 679 C CA . GLY A 1 83 ? -1.321 -5.445 13.818 1.00 97.44 83 GLY A CA 1
ATOM 680 C C . GLY A 1 83 ? -0.113 -6.117 13.165 1.00 97.44 83 GLY A C 1
ATOM 681 O O . GLY A 1 83 ? -0.272 -7.204 12.613 1.00 97.44 83 GLY A O 1
ATOM 682 N N . LEU A 1 84 ? 1.098 -5.544 13.224 1.00 97.38 84 LEU A N 1
ATOM 683 C CA . LEU A 1 84 ? 2.320 -6.295 12.887 1.00 97.38 84 LEU A CA 1
ATOM 684 C C . LEU A 1 84 ? 2.688 -7.244 14.034 1.00 97.38 84 LEU A C 1
ATOM 686 O O . LEU A 1 84 ? 3.612 -7.014 14.809 1.00 97.38 84 LEU A O 1
ATOM 690 N N . VAL A 1 85 ? 1.908 -8.317 14.153 1.00 97.44 85 VAL A N 1
ATOM 691 C CA . VAL A 1 85 ? 1.996 -9.327 15.215 1.00 97.44 85 VAL A CA 1
ATOM 692 C C . VAL A 1 85 ? 2.077 -10.735 14.623 1.00 97.44 85 VAL A C 1
ATOM 694 O O . VAL A 1 85 ? 1.742 -10.956 13.460 1.00 97.44 85 VAL A O 1
ATOM 697 N N . LYS A 1 86 ? 2.515 -11.714 15.423 1.00 95.69 86 LYS A N 1
ATOM 698 C CA . LYS A 1 86 ? 2.590 -13.127 14.999 1.00 95.69 86 LYS A CA 1
ATOM 699 C C . LYS A 1 86 ? 1.244 -13.855 15.093 1.00 95.69 86 LYS A C 1
ATOM 701 O O . LYS A 1 86 ? 0.981 -14.785 14.334 1.00 95.69 86 LYS A O 1
ATOM 706 N N . ASN A 1 87 ? 0.377 -13.433 16.012 1.00 96.38 87 ASN A N 1
ATOM 707 C CA . ASN A 1 87 ? -0.923 -14.069 16.227 1.00 96.38 87 ASN A CA 1
ATOM 708 C C . ASN A 1 87 ? -1.796 -13.944 14.976 1.00 96.38 87 ASN A C 1
ATOM 710 O O . ASN A 1 87 ? -1.849 -12.879 14.370 1.00 96.38 87 ASN A O 1
ATOM 714 N N . ASN A 1 88 ? -2.495 -15.017 14.602 1.00 97.31 88 ASN A N 1
ATOM 715 C CA . ASN A 1 88 ? -3.327 -15.083 13.395 1.00 97.31 88 ASN A CA 1
ATOM 716 C C . ASN A 1 88 ? -2.582 -14.846 12.064 1.00 97.31 88 ASN A C 1
ATOM 718 O O . ASN A 1 88 ? -3.254 -14.616 11.061 1.00 97.31 88 ASN A O 1
ATOM 722 N N . PHE A 1 89 ? -1.243 -14.937 12.018 1.00 97.19 89 PHE A N 1
ATOM 723 C CA . PHE A 1 89 ? -0.458 -14.686 10.799 1.00 97.19 89 PHE A CA 1
ATOM 724 C C . PHE A 1 89 ? -0.964 -15.502 9.597 1.00 97.19 89 PHE A C 1
ATOM 726 O O . PHE A 1 89 ? -1.463 -14.936 8.631 1.00 97.19 89 PHE A O 1
ATOM 733 N N . PHE A 1 90 ? -0.961 -16.835 9.683 1.00 97.25 90 PHE A N 1
ATOM 734 C CA . PHE A 1 90 ? -1.423 -17.687 8.577 1.00 97.25 90 PHE A CA 1
ATOM 735 C C . PHE A 1 90 ? -2.890 -17.446 8.208 1.00 97.25 90 PHE A C 1
ATOM 737 O O . PHE A 1 90 ? -3.240 -17.398 7.031 1.00 97.25 90 PHE A O 1
ATOM 744 N N . LYS A 1 91 ? -3.747 -17.232 9.213 1.00 97.81 91 LYS A N 1
ATOM 745 C CA . LYS A 1 91 ? -5.166 -16.936 8.999 1.00 97.81 91 LYS A CA 1
ATOM 746 C C . LYS A 1 91 ? -5.355 -15.633 8.218 1.00 97.81 91 LYS A C 1
ATOM 748 O O . LYS A 1 91 ? -6.203 -15.590 7.333 1.00 97.81 91 LYS A O 1
ATOM 753 N N . THR A 1 92 ? -4.583 -14.589 8.535 1.00 98.12 92 THR A N 1
ATOM 754 C CA . THR A 1 92 ? -4.666 -13.308 7.822 1.00 98.12 92 THR A CA 1
ATOM 755 C C . THR A 1 92 ? -4.193 -13.452 6.377 1.00 98.12 92 THR A C 1
ATOM 757 O O . THR A 1 92 ? -4.883 -12.980 5.484 1.00 98.12 92 THR A O 1
ATOM 760 N N . ILE A 1 93 ? -3.120 -14.216 6.119 1.00 98.19 93 ILE A N 1
ATOM 761 C CA . ILE A 1 93 ? -2.633 -14.475 4.753 1.00 98.19 93 ILE A CA 1
ATOM 762 C C . ILE A 1 93 ? -3.696 -15.188 3.908 1.00 98.19 93 ILE A C 1
ATOM 764 O O . ILE A 1 93 ? -4.015 -14.727 2.815 1.00 98.19 93 ILE A O 1
ATOM 768 N N . ILE A 1 94 ? -4.292 -16.270 4.422 1.00 98.19 94 ILE A N 1
ATOM 769 C CA . ILE A 1 94 ? -5.317 -17.036 3.691 1.00 98.19 94 ILE A CA 1
ATOM 770 C C . ILE A 1 94 ? -6.533 -16.159 3.372 1.00 98.19 94 ILE A C 1
ATOM 772 O O . ILE A 1 94 ? -7.011 -16.146 2.241 1.00 98.19 94 ILE A O 1
ATOM 776 N N . LEU A 1 95 ? -7.034 -15.402 4.352 1.00 98.25 95 LEU A N 1
ATOM 777 C CA . LEU A 1 95 ? -8.192 -14.532 4.138 1.00 98.25 95 LEU A CA 1
ATOM 778 C C . LEU A 1 95 ? -7.881 -13.374 3.177 1.00 98.25 95 LEU A C 1
ATOM 780 O O . LEU A 1 95 ? -8.737 -13.014 2.375 1.00 98.25 95 LEU A O 1
ATOM 784 N N . SER A 1 96 ? -6.669 -12.821 3.223 1.00 97.06 96 SER A N 1
ATOM 785 C CA . SER A 1 96 ? -6.206 -11.811 2.267 1.00 97.06 96 SER A CA 1
ATOM 786 C C . SER A 1 96 ? -6.109 -12.357 0.841 1.00 97.06 96 SER A C 1
ATOM 788 O O . SER A 1 96 ? -6.499 -11.665 -0.090 1.00 97.06 96 SER A O 1
ATOM 790 N N . LEU A 1 97 ? -5.686 -13.609 0.652 1.00 96.69 97 LEU A N 1
ATOM 791 C CA . LEU A 1 97 ? -5.703 -14.254 -0.666 1.00 96.69 97 LEU A CA 1
ATOM 792 C C . LEU A 1 97 ? -7.126 -14.427 -1.214 1.00 96.69 97 LEU A C 1
ATOM 794 O O . LEU A 1 97 ? -7.356 -14.196 -2.398 1.00 96.69 97 LEU A O 1
ATOM 798 N N . VAL A 1 98 ? -8.094 -14.779 -0.359 1.00 98.25 98 VAL A N 1
ATOM 799 C CA . VAL A 1 98 ? -9.511 -14.882 -0.758 1.00 98.25 98 VAL A CA 1
ATOM 800 C C . VAL A 1 98 ? -10.042 -13.542 -1.270 1.00 98.25 98 VAL A C 1
ATOM 802 O O . VAL A 1 98 ? -10.794 -13.504 -2.241 1.00 98.25 98 VAL A O 1
ATOM 805 N N . VAL A 1 99 ? -9.624 -12.438 -0.650 1.00 97.88 99 VAL A N 1
ATOM 806 C CA . VAL A 1 99 ? -9.995 -11.081 -1.073 1.00 97.88 99 VAL A CA 1
ATOM 807 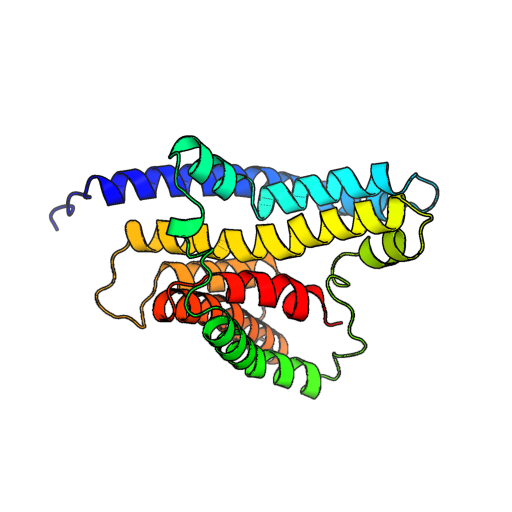C C . VAL A 1 99 ? -9.486 -10.750 -2.486 1.00 97.88 99 VAL A C 1
ATOM 809 O O . VAL A 1 99 ? -10.145 -9.992 -3.192 1.00 97.88 99 VAL A O 1
ATOM 812 N N . CYS A 1 100 ? -8.379 -11.348 -2.935 1.00 98.00 100 CYS A N 1
ATOM 813 C CA . CYS A 1 100 ? -7.839 -11.134 -4.281 1.00 98.00 100 CYS A CA 1
ATOM 814 C C . CYS A 1 100 ? -8.575 -11.911 -5.386 1.00 98.00 100 CYS A C 1
ATOM 816 O O . CYS A 1 100 ? -8.377 -11.613 -6.562 1.00 98.00 100 CYS A O 1
ATOM 818 N N . ILE A 1 101 ? -9.425 -12.892 -5.047 1.00 98.12 101 ILE A N 1
ATOM 819 C CA . ILE A 1 101 ? -10.085 -13.768 -6.033 1.00 98.12 101 ILE A CA 1
ATOM 820 C C . ILE A 1 101 ? -10.886 -12.984 -7.091 1.00 98.12 101 ILE A C 1
ATOM 822 O O . ILE A 1 101 ? -10.717 -13.289 -8.270 1.00 98.12 101 ILE A O 1
ATOM 826 N N . PRO A 1 102 ? -11.717 -11.977 -6.748 1.00 98.06 102 PRO A N 1
ATOM 827 C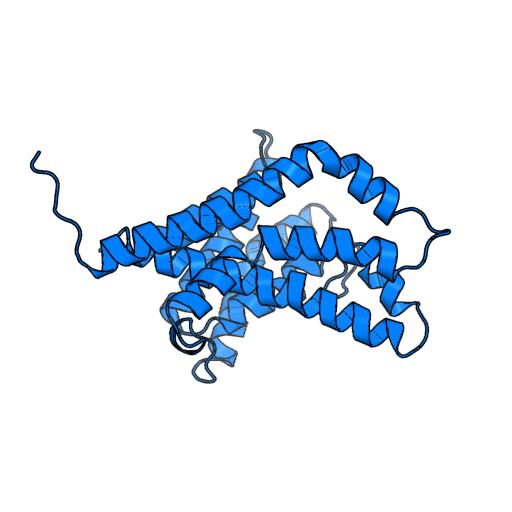 CA . PRO A 1 102 ? -12.479 -11.236 -7.755 1.00 98.06 102 PRO A CA 1
ATOM 828 C C . PRO A 1 102 ? -11.590 -10.529 -8.782 1.00 98.06 102 PRO A C 1
ATOM 830 O O . PRO A 1 102 ? -11.871 -10.593 -9.974 1.00 98.06 102 PRO A O 1
ATOM 833 N N . SER A 1 103 ? -10.497 -9.908 -8.330 1.00 97.06 103 SER A N 1
ATOM 834 C CA . SER A 1 103 ? -9.522 -9.268 -9.219 1.00 97.06 103 SER A CA 1
ATOM 835 C C . SER A 1 103 ? -8.763 -10.300 -10.050 1.00 97.06 103 SER A C 1
ATOM 837 O O . SER A 1 103 ? -8.623 -10.120 -11.251 1.00 97.06 103 SER A O 1
ATOM 839 N N . MET A 1 104 ? -8.369 -11.434 -9.459 1.00 96.88 104 MET A N 1
ATOM 840 C CA . MET A 1 104 ? -7.736 -12.526 -10.204 1.00 96.88 104 MET A CA 1
ATOM 841 C C . MET A 1 104 ? -8.634 -13.036 -11.341 1.00 96.88 104 MET A C 1
ATOM 843 O O . MET A 1 104 ? -8.168 -13.218 -12.460 1.00 96.88 104 MET A O 1
ATOM 847 N N . ILE A 1 105 ? -9.929 -13.242 -11.074 1.00 97.44 105 ILE A N 1
ATOM 848 C CA . ILE A 1 105 ? -10.899 -13.656 -12.099 1.00 97.44 105 ILE A CA 1
ATOM 849 C C . ILE A 1 105 ? -11.027 -12.581 -13.181 1.00 97.44 105 ILE A C 1
ATOM 851 O O . ILE A 1 105 ? -11.016 -12.920 -14.360 1.00 97.44 105 ILE A O 1
ATOM 855 N N . PHE A 1 106 ? -11.126 -11.305 -12.797 1.00 97.25 106 PHE A N 1
ATOM 856 C CA . PHE A 1 106 ? -11.198 -10.190 -13.743 1.00 97.25 106 PHE A CA 1
ATOM 857 C C . PHE A 1 106 ? -9.985 -10.158 -14.684 1.00 97.25 106 PHE A C 1
ATOM 859 O O . PHE A 1 106 ? -10.163 -10.158 -15.900 1.00 97.25 106 PHE A O 1
ATOM 866 N N . LEU A 1 107 ? -8.768 -10.234 -14.139 1.00 96.00 107 LEU A N 1
ATOM 867 C CA . LEU A 1 107 ? -7.534 -10.250 -14.930 1.00 96.00 107 LEU A CA 1
ATOM 868 C C . LEU A 1 107 ? -7.463 -11.476 -15.858 1.00 96.00 107 LEU A C 1
ATOM 870 O O . LEU A 1 107 ? -7.076 -11.357 -17.019 1.00 96.00 107 LEU A O 1
ATOM 874 N N . LEU A 1 108 ? -7.871 -12.659 -15.380 1.00 95.75 108 LEU A N 1
ATOM 875 C CA . LEU A 1 108 ? -7.891 -13.887 -16.186 1.00 95.75 108 LEU A CA 1
ATOM 876 C C . LEU A 1 108 ? -8.880 -13.805 -17.353 1.00 95.75 108 LEU A C 1
ATOM 878 O O . LEU A 1 108 ? -8.536 -14.180 -18.470 1.00 95.75 108 LEU A O 1
ATOM 882 N N . VAL A 1 109 ? -10.099 -13.318 -17.109 1.00 96.56 109 VAL A N 1
ATOM 883 C CA . VAL A 1 109 ? -11.140 -13.202 -18.145 1.00 96.56 109 VAL A CA 1
ATOM 884 C C . VAL A 1 109 ? -10.734 -12.208 -19.238 1.00 96.56 109 VAL A C 1
ATOM 886 O O . VAL A 1 109 ? -11.059 -12.429 -20.403 1.00 96.56 109 VAL A O 1
ATOM 889 N N . ASN A 1 110 ? -9.986 -11.159 -18.885 1.00 95.56 110 ASN A N 1
ATOM 890 C CA . ASN A 1 110 ? -9.485 -10.163 -19.835 1.00 95.56 110 ASN A CA 1
ATOM 891 C C . ASN A 1 110 ? -8.126 -10.527 -20.471 1.00 95.56 110 ASN A C 1
ATOM 893 O O . ASN A 1 110 ? -7.636 -9.775 -21.307 1.00 95.56 110 ASN A O 1
ATOM 897 N N . ASN A 1 111 ? -7.537 -11.686 -20.145 1.00 94.56 111 ASN A N 1
ATOM 898 C CA . ASN A 1 111 ? -6.199 -12.109 -20.594 1.00 94.56 111 ASN A CA 1
ATOM 899 C C . ASN A 1 111 ? -5.073 -11.124 -20.217 1.00 94.56 111 ASN A C 1
ATOM 901 O O . ASN A 1 111 ? -4.132 -10.914 -20.978 1.00 94.56 111 ASN A O 1
ATOM 905 N N . GLU A 1 112 ? -5.154 -10.541 -19.023 1.00 92.69 112 GLU A N 1
ATOM 906 C CA . GLU A 1 112 ? -4.204 -9.536 -18.516 1.00 92.69 112 GLU A CA 1
ATOM 907 C C . GLU A 1 112 ? -3.133 -10.129 -17.599 1.00 92.69 112 GLU A C 1
ATOM 909 O O . GLU A 1 112 ? -2.367 -9.407 -16.972 1.00 92.69 112 GLU A O 1
ATOM 914 N N . ILE A 1 113 ? -3.081 -11.458 -17.496 1.00 93.38 113 ILE A N 1
ATOM 915 C CA . ILE A 1 113 ? -2.026 -12.169 -16.775 1.00 93.38 113 ILE A CA 1
ATOM 916 C C . ILE A 1 113 ? -1.060 -12.747 -17.801 1.00 93.38 113 ILE A C 1
ATOM 918 O O . ILE A 1 113 ? -1.232 -13.866 -18.283 1.00 93.38 113 ILE A O 1
ATOM 922 N N . ASN A 1 114 ? -0.025 -11.982 -18.123 1.00 90.25 114 ASN A N 1
ATOM 923 C CA . ASN A 1 114 ? 1.044 -12.386 -19.030 1.00 90.25 114 ASN A CA 1
ATOM 924 C C . ASN A 1 114 ? 2.199 -13.064 -18.286 1.00 90.25 114 ASN A C 1
ATOM 926 O O . ASN A 1 114 ? 2.941 -13.868 -18.852 1.00 90.25 114 ASN A O 1
ATOM 930 N N . SER A 1 115 ? 2.405 -12.717 -17.015 1.00 92.56 115 SER A N 1
ATOM 931 C CA . SER A 1 115 ? 3.522 -13.205 -16.214 1.00 92.56 115 SER A CA 1
ATOM 932 C C . SER A 1 115 ? 3.328 -12.954 -14.720 1.00 92.56 115 SER A C 1
ATOM 934 O O . SER A 1 115 ? 2.545 -12.107 -14.301 1.00 92.56 115 SER A O 1
ATOM 936 N N . TYR A 1 116 ? 4.120 -13.654 -13.910 1.00 95.25 116 TYR A N 1
ATOM 937 C CA . TYR A 1 116 ? 4.177 -13.442 -12.470 1.00 95.25 116 TYR A CA 1
ATOM 938 C C . TYR A 1 116 ? 5.621 -13.253 -12.008 1.00 95.25 116 TYR A C 1
ATOM 940 O O . TYR A 1 116 ? 6.475 -14.110 -12.245 1.00 95.25 116 TYR A O 1
ATOM 948 N N . LEU A 1 117 ? 5.888 -12.142 -11.322 1.00 95.62 117 LEU A N 1
ATOM 949 C CA . LEU A 1 117 ? 7.125 -11.912 -10.577 1.00 95.62 117 LEU A CA 1
ATOM 950 C C . LEU A 1 117 ? 6.844 -10.870 -9.484 1.00 95.62 117 LEU A C 1
ATOM 952 O O . LEU A 1 117 ? 6.452 -9.753 -9.826 1.00 95.62 117 LEU A O 1
ATOM 956 N N . PRO A 1 118 ? 7.067 -11.175 -8.190 1.00 96.56 118 PRO A N 1
ATOM 957 C CA . PRO A 1 118 ? 6.832 -10.220 -7.115 1.00 96.56 118 PRO A CA 1
ATOM 958 C C . PRO A 1 118 ? 7.523 -8.883 -7.379 1.00 96.56 118 PRO A C 1
ATOM 960 O O . PRO A 1 118 ? 8.723 -8.839 -7.672 1.00 96.56 118 PRO A O 1
ATOM 963 N N . LEU A 1 119 ? 6.742 -7.809 -7.257 1.00 96.62 119 LEU A N 1
ATOM 964 C CA . LEU A 1 119 ? 7.152 -6.416 -7.450 1.00 96.62 119 LEU A CA 1
ATOM 965 C C . LEU A 1 119 ? 7.499 -6.017 -8.895 1.00 96.62 119 LEU A C 1
ATOM 967 O O . LEU A 1 119 ? 8.022 -4.923 -9.111 1.00 96.62 119 LEU A O 1
ATOM 971 N N . LYS A 1 120 ? 7.196 -6.843 -9.903 1.00 94.31 120 LYS A N 1
ATOM 972 C CA . LYS A 1 120 ? 7.394 -6.506 -11.325 1.00 94.31 120 LYS A CA 1
ATOM 973 C C . LYS A 1 120 ? 6.636 -5.252 -11.783 1.00 94.31 120 LYS A C 1
ATOM 975 O O . LYS A 1 120 ? 7.091 -4.598 -12.717 1.00 94.31 120 LYS A O 1
ATOM 980 N N . GLY A 1 121 ? 5.556 -4.871 -11.097 1.00 91.25 121 GLY A N 1
ATOM 981 C CA . GLY A 1 121 ? 4.863 -3.597 -11.318 1.00 91.25 121 GLY A CA 1
ATOM 982 C C . GLY A 1 121 ? 5.786 -2.376 -11.190 1.00 91.25 121 GLY A C 1
ATOM 983 O O . GLY A 1 121 ? 5.579 -1.367 -11.860 1.00 91.25 121 GLY A O 1
ATOM 984 N N . CYS A 1 122 ? 6.870 -2.477 -10.410 1.00 95.00 122 CYS A N 1
ATOM 985 C CA . CYS A 1 122 ? 7.937 -1.484 -10.423 1.00 95.00 122 CYS A CA 1
ATOM 986 C C . CYS A 1 122 ? 8.876 -1.721 -11.616 1.00 95.00 122 CYS A C 1
ATOM 988 O O . CYS A 1 122 ? 9.584 -2.727 -11.685 1.00 95.00 122 CYS A O 1
ATOM 990 N N . PHE A 1 123 ? 8.958 -0.737 -12.516 1.00 93.44 123 PHE A N 1
ATOM 991 C CA . PHE A 1 123 ? 9.843 -0.751 -13.691 1.00 93.44 123 PHE A CA 1
ATOM 992 C C . PHE A 1 123 ? 11.297 -1.154 -13.366 1.00 93.44 123 PHE A C 1
ATOM 994 O O . PHE A 1 123 ? 11.927 -1.901 -14.117 1.00 93.44 123 PHE A O 1
ATOM 1001 N N . PHE A 1 124 ? 11.824 -0.710 -12.220 1.00 97.19 124 PHE A N 1
ATOM 1002 C CA . PHE A 1 124 ? 13.204 -0.976 -11.806 1.00 97.19 124 PHE A CA 1
ATOM 1003 C C . PHE A 1 124 ? 13.460 -2.411 -11.338 1.00 97.19 124 PHE A C 1
ATOM 1005 O O . PHE A 1 124 ? 14.622 -2.804 -11.249 1.00 97.19 124 PHE A O 1
ATOM 1012 N N . THR A 1 125 ? 12.425 -3.212 -11.079 1.00 97.06 125 THR A N 1
ATOM 1013 C CA . THR A 1 125 ? 12.577 -4.592 -10.600 1.00 97.06 125 THR A CA 1
ATOM 1014 C C . THR A 1 125 ? 13.426 -5.429 -11.546 1.00 97.06 125 THR A C 1
ATOM 1016 O O . THR A 1 125 ? 14.409 -6.034 -11.123 1.00 97.06 125 THR A O 1
ATOM 1019 N N . SER A 1 126 ? 13.106 -5.416 -12.842 1.00 94.94 126 SER A N 1
ATOM 1020 C CA . SER A 1 126 ? 13.883 -6.157 -13.845 1.00 94.94 126 SER A CA 1
ATOM 1021 C C . SER A 1 126 ? 15.311 -5.619 -13.987 1.00 94.94 126 SER A C 1
ATOM 1023 O O . SER A 1 126 ? 16.255 -6.396 -14.109 1.00 94.94 126 SER A O 1
ATOM 1025 N N . LEU A 1 127 ? 15.485 -4.295 -13.914 1.00 96.75 127 LEU A N 1
ATOM 1026 C CA . LEU A 1 127 ? 16.789 -3.647 -14.033 1.00 96.75 127 LEU A CA 1
ATOM 1027 C C . LEU A 1 127 ? 17.720 -4.028 -12.879 1.00 96.75 127 LEU A C 1
ATOM 1029 O O . LEU A 1 127 ? 18.890 -4.324 -13.113 1.00 96.75 127 LEU A O 1
ATOM 1033 N N . PHE A 1 128 ? 17.210 -4.061 -11.646 1.00 98.06 128 PHE A N 1
ATOM 1034 C CA . PHE A 1 128 ? 18.005 -4.499 -10.505 1.00 98.06 128 PHE A CA 1
ATOM 1035 C C . PHE A 1 128 ? 18.273 -5.997 -10.553 1.00 98.06 128 PHE A C 1
ATOM 1037 O O . PHE A 1 128 ? 19.425 -6.383 -10.392 1.00 98.06 128 PHE A O 1
ATOM 1044 N N . LEU A 1 129 ? 17.278 -6.842 -10.834 1.00 97.00 129 LEU A N 1
ATOM 1045 C CA . LEU A 1 129 ? 17.496 -8.292 -10.902 1.00 97.00 129 LEU A CA 1
ATOM 1046 C C . LEU A 1 129 ? 18.557 -8.688 -11.945 1.00 97.00 129 LEU A C 1
ATOM 1048 O O . LEU A 1 129 ? 19.322 -9.615 -11.696 1.00 97.00 129 LEU A O 1
ATOM 1052 N N . ASN A 1 130 ? 18.657 -7.947 -13.053 1.00 96.31 130 ASN A N 1
ATOM 1053 C CA . ASN A 1 130 ? 19.670 -8.150 -14.096 1.00 96.31 130 ASN A CA 1
ATOM 1054 C C . ASN A 1 130 ? 21.018 -7.453 -13.820 1.00 96.31 130 ASN A C 1
ATOM 1056 O O . ASN A 1 130 ? 21.937 -7.550 -14.632 1.00 96.31 130 ASN A O 1
ATOM 1060 N N . SER A 1 131 ? 21.152 -6.720 -12.713 1.00 97.06 131 SER A N 1
ATOM 1061 C CA . SER A 1 131 ? 22.398 -6.037 -12.349 1.00 97.06 131 SER A CA 1
ATOM 1062 C C . SER A 1 131 ? 23.353 -6.938 -11.556 1.00 97.06 131 SER A C 1
ATOM 1064 O O . SER A 1 131 ? 22.981 -7.993 -11.042 1.00 97.06 131 SER A O 1
ATOM 1066 N N . ASN A 1 132 ? 24.610 -6.510 -11.429 1.00 97.31 132 ASN A N 1
ATOM 1067 C CA . ASN A 1 132 ? 25.623 -7.259 -10.688 1.00 97.31 132 ASN A CA 1
ATOM 1068 C C . ASN A 1 132 ? 25.417 -7.170 -9.169 1.00 97.31 132 ASN A C 1
ATOM 1070 O O . ASN A 1 132 ? 24.936 -6.166 -8.637 1.00 97.31 132 ASN A O 1
ATOM 1074 N N . TYR A 1 133 ? 25.867 -8.197 -8.450 1.00 96.19 133 TYR A N 1
ATOM 1075 C CA . TYR A 1 133 ? 25.958 -8.163 -6.991 1.00 96.19 133 TYR A CA 1
ATOM 1076 C C . TYR A 1 133 ? 26.915 -7.046 -6.518 1.00 96.19 133 TYR A C 1
ATOM 1078 O O . TYR A 1 133 ? 27.971 -6.869 -7.129 1.00 96.19 133 TYR A O 1
ATOM 1086 N N . PRO A 1 134 ? 26.593 -6.295 -5.442 1.00 96.44 134 PRO A N 1
ATOM 1087 C CA . PRO A 1 134 ? 25.403 -6.405 -4.582 1.00 96.44 134 PRO A CA 1
ATOM 1088 C C . PRO A 1 134 ? 24.211 -5.532 -5.018 1.00 96.44 134 PRO A C 1
ATOM 1090 O O . PRO A 1 134 ? 23.202 -5.472 -4.315 1.00 96.44 134 PRO A O 1
ATOM 1093 N N . THR A 1 135 ? 24.313 -4.832 -6.152 1.00 97.88 135 THR A N 1
ATOM 1094 C CA . THR A 1 135 ? 23.302 -3.862 -6.612 1.00 97.88 135 THR A CA 1
ATOM 1095 C C . THR A 1 135 ? 21.936 -4.511 -6.816 1.00 97.88 135 THR A C 1
ATOM 1097 O O . THR A 1 135 ? 20.923 -3.925 -6.436 1.00 97.88 135 THR A O 1
ATOM 1100 N N . ASN A 1 136 ? 21.908 -5.741 -7.332 1.00 97.75 136 ASN A N 1
ATOM 1101 C CA . ASN A 1 136 ? 20.674 -6.486 -7.558 1.00 97.75 136 ASN A CA 1
ATOM 1102 C C . ASN A 1 136 ? 19.850 -6.702 -6.285 1.00 97.75 136 ASN A C 1
ATOM 1104 O O . ASN A 1 136 ? 18.665 -6.373 -6.249 1.00 97.75 136 ASN A O 1
ATOM 1108 N N . ILE A 1 137 ? 20.488 -7.200 -5.228 1.00 97.81 137 ILE A N 1
ATOM 1109 C CA . ILE A 1 137 ? 19.837 -7.501 -3.953 1.00 97.81 137 ILE A CA 1
ATOM 1110 C C . ILE A 1 137 ? 19.431 -6.209 -3.250 1.00 97.81 137 ILE A C 1
ATOM 1112 O O . ILE A 1 137 ? 18.298 -6.098 -2.788 1.00 97.81 137 ILE A O 1
ATOM 1116 N N . LEU A 1 138 ? 20.324 -5.216 -3.194 1.00 98.31 138 LEU A N 1
ATOM 1117 C CA . LEU A 1 138 ? 20.039 -3.952 -2.514 1.00 98.31 138 LEU A CA 1
ATOM 1118 C C . LEU A 1 138 ? 18.863 -3.212 -3.160 1.00 98.31 138 LEU A C 1
ATOM 1120 O O . LEU A 1 138 ? 17.965 -2.753 -2.455 1.00 98.31 138 LEU A O 1
ATOM 1124 N N . GLY A 1 139 ? 18.835 -3.129 -4.492 1.00 98.31 139 GLY A N 1
ATOM 1125 C CA . GLY A 1 139 ? 17.739 -2.484 -5.208 1.00 98.31 139 GLY A CA 1
ATOM 1126 C C . GLY A 1 139 ? 16.418 -3.228 -5.043 1.00 98.31 139 GLY A C 1
ATOM 1127 O O . GLY A 1 139 ? 15.397 -2.608 -4.750 1.00 98.31 139 GLY A O 1
ATOM 1128 N N . TYR A 1 140 ? 16.437 -4.562 -5.136 1.00 98.19 140 TYR A N 1
ATOM 1129 C CA . TYR A 1 140 ? 15.233 -5.370 -4.948 1.00 98.19 140 TYR A CA 1
ATOM 1130 C C . TYR A 1 140 ? 14.669 -5.262 -3.520 1.00 98.19 140 TYR A C 1
ATOM 1132 O O . TYR A 1 140 ? 13.458 -5.134 -3.350 1.00 98.19 140 TYR A O 1
ATOM 1140 N N . ILE A 1 141 ? 15.527 -5.223 -2.491 1.00 98.44 141 ILE A N 1
ATOM 1141 C CA . ILE A 1 141 ? 15.110 -4.992 -1.096 1.00 98.44 141 ILE A CA 1
ATOM 1142 C C . ILE A 1 141 ? 14.442 -3.623 -0.939 1.00 98.44 141 ILE A C 1
ATOM 1144 O O . ILE A 1 141 ? 13.405 -3.526 -0.284 1.00 98.44 141 ILE A O 1
ATOM 1148 N N . LEU A 1 142 ? 15.001 -2.569 -1.540 1.00 98.38 142 LEU A N 1
ATOM 1149 C CA . LEU A 1 142 ? 14.415 -1.228 -1.468 1.00 98.38 142 LEU A CA 1
ATOM 1150 C C . LEU A 1 142 ? 13.059 -1.157 -2.177 1.00 98.38 142 LEU A C 1
ATOM 1152 O O . LEU A 1 142 ? 12.133 -0.536 -1.654 1.00 98.38 142 LEU A O 1
ATOM 1156 N N . ILE A 1 143 ? 12.905 -1.843 -3.312 1.00 98.50 143 ILE A N 1
ATOM 1157 C CA . ILE A 1 143 ? 11.609 -1.961 -3.988 1.00 98.50 143 ILE A CA 1
ATOM 1158 C C . ILE A 1 143 ? 10.607 -2.702 -3.098 1.00 98.50 143 ILE A C 1
ATOM 1160 O O . ILE A 1 143 ? 9.502 -2.208 -2.880 1.00 98.50 143 ILE A O 1
ATOM 1164 N N . ALA A 1 144 ? 10.993 -3.850 -2.536 1.00 98.44 144 ALA A N 1
ATOM 1165 C CA . ALA A 1 144 ? 10.133 -4.630 -1.648 1.00 98.44 144 ALA A CA 1
ATOM 1166 C C . ALA A 1 144 ? 9.710 -3.838 -0.409 1.00 98.44 144 ALA A C 1
ATOM 1168 O O . ALA A 1 144 ? 8.563 -3.925 0.032 1.00 98.44 144 ALA A O 1
ATOM 1169 N N . PHE A 1 145 ? 10.619 -3.026 0.126 1.00 98.56 145 PHE A N 1
ATOM 1170 C CA . PHE A 1 145 ? 10.319 -2.139 1.232 1.00 98.56 145 PHE A CA 1
ATOM 1171 C C . PHE A 1 145 ? 9.305 -1.061 0.836 1.00 98.56 145 PHE A C 1
ATOM 1173 O O . PHE A 1 145 ? 8.293 -0.928 1.514 1.00 98.56 145 PHE A O 1
ATOM 1180 N N . VAL A 1 146 ? 9.523 -0.322 -0.257 1.00 98.38 146 VAL A N 1
ATOM 1181 C CA . VAL A 1 146 ? 8.670 0.827 -0.611 1.00 98.38 146 VAL A CA 1
ATOM 1182 C C . VAL A 1 146 ? 7.330 0.404 -1.233 1.00 98.38 146 VAL A C 1
ATOM 1184 O O . VAL A 1 146 ? 6.280 0.796 -0.729 1.00 98.38 146 VAL A O 1
ATOM 1187 N N . TRP A 1 147 ? 7.341 -0.418 -2.284 1.00 97.94 147 TRP A N 1
ATOM 1188 C CA . TRP A 1 147 ? 6.121 -0.843 -2.993 1.00 97.94 147 TRP A CA 1
ATOM 1189 C C . TRP A 1 147 ? 5.376 -1.971 -2.273 1.00 97.94 147 TRP A C 1
ATOM 1191 O O . TRP A 1 147 ? 4.162 -2.089 -2.377 1.00 97.94 147 TRP A O 1
ATOM 1201 N N . GLY A 1 148 ? 6.092 -2.827 -1.543 1.00 97.56 148 GLY A N 1
ATOM 1202 C CA . GLY A 1 148 ? 5.480 -3.933 -0.811 1.00 97.56 148 GLY A CA 1
ATOM 1203 C C . GLY A 1 148 ? 5.041 -3.535 0.595 1.00 97.56 148 GLY A C 1
ATOM 1204 O O . GLY A 1 148 ? 3.855 -3.511 0.921 1.00 97.56 148 GLY A O 1
ATOM 1205 N N . ILE A 1 149 ? 6.020 -3.253 1.455 1.00 98.31 149 ILE A N 1
ATOM 1206 C CA . ILE A 1 149 ? 5.789 -3.058 2.893 1.00 98.31 149 ILE A CA 1
ATOM 1207 C C . ILE A 1 149 ? 5.143 -1.705 3.173 1.00 98.31 149 ILE A C 1
ATOM 1209 O O . ILE A 1 149 ? 4.105 -1.652 3.827 1.00 98.31 149 ILE A O 1
ATOM 1213 N N . VAL A 1 150 ? 5.763 -0.621 2.713 1.00 98.31 150 VAL A N 1
ATOM 1214 C CA . VAL A 1 150 ? 5.348 0.743 3.044 1.00 98.31 150 VAL A CA 1
ATOM 1215 C C . VAL A 1 150 ? 3.960 1.029 2.482 1.00 98.31 150 VAL A C 1
ATOM 1217 O O . VAL A 1 150 ? 3.078 1.401 3.251 1.00 98.31 150 VAL A O 1
ATOM 1220 N N . GLU A 1 151 ? 3.734 0.765 1.197 1.00 97.19 151 GLU A N 1
ATOM 1221 C CA . GLU A 1 151 ? 2.440 0.998 0.553 1.00 97.19 151 GLU A CA 1
ATOM 1222 C C . GLU A 1 151 ? 1.306 0.174 1.185 1.00 97.19 151 GLU A C 1
ATOM 1224 O O . GLU A 1 151 ? 0.289 0.731 1.610 1.00 97.19 151 GLU A O 1
ATOM 1229 N N . GLY A 1 152 ? 1.504 -1.138 1.359 1.00 97.31 152 GLY A N 1
ATOM 1230 C CA . GLY A 1 152 ? 0.500 -2.003 1.983 1.00 97.31 152 GLY A CA 1
ATOM 1231 C C . GLY A 1 152 ? 0.213 -1.641 3.445 1.00 97.31 152 GLY A C 1
ATOM 1232 O O . GLY A 1 152 ? -0.937 -1.687 3.892 1.00 97.31 152 GLY A O 1
ATOM 1233 N N . PHE A 1 153 ? 1.238 -1.246 4.206 1.00 98.38 153 PHE A N 1
ATOM 1234 C CA . PHE A 1 153 ? 1.085 -0.849 5.607 1.00 98.38 153 PHE A CA 1
ATOM 1235 C C . PHE A 1 153 ? 0.470 0.549 5.769 1.00 98.38 153 PHE A C 1
ATOM 1237 O O . PHE A 1 153 ? -0.272 0.791 6.721 1.00 98.38 153 PHE A O 1
ATOM 1244 N N . ASN A 1 154 ? 0.704 1.461 4.829 1.00 98.38 154 ASN A N 1
ATOM 1245 C CA . ASN A 1 154 ? 0.148 2.812 4.853 1.00 98.38 154 ASN A CA 1
ATOM 1246 C C . ASN A 1 154 ? -1.383 2.813 4.859 1.00 98.38 154 ASN A C 1
ATOM 1248 O O . ASN A 1 154 ? -1.991 3.532 5.653 1.00 98.38 154 ASN A O 1
ATOM 1252 N N . TYR A 1 155 ? -2.019 1.930 4.083 1.00 98.44 155 TYR A N 1
ATOM 1253 C CA . TYR A 1 155 ? -3.472 1.743 4.139 1.00 98.44 155 TYR A CA 1
ATOM 1254 C C . TYR A 1 155 ? -3.965 1.349 5.537 1.00 98.44 155 TYR A C 1
ATOM 1256 O O . TYR A 1 155 ? -5.016 1.815 5.978 1.00 98.44 155 TYR A O 1
ATOM 1264 N N . VAL A 1 156 ? -3.203 0.534 6.271 1.00 98.56 156 VAL A N 1
ATOM 1265 C CA . VAL A 1 156 ? -3.552 0.126 7.641 1.00 98.56 156 VAL A CA 1
ATOM 1266 C C . VAL A 1 156 ? -3.514 1.319 8.590 1.00 98.56 156 VAL A C 1
ATOM 1268 O O . VAL A 1 156 ? -4.430 1.499 9.398 1.00 98.56 156 VAL A O 1
ATOM 1271 N N . VAL A 1 157 ? -2.475 2.148 8.482 1.00 98.62 157 VAL A N 1
ATOM 1272 C CA . VAL A 1 157 ? -2.314 3.344 9.313 1.00 98.62 157 VAL A CA 1
ATOM 1273 C C . VAL A 1 157 ? -3.432 4.341 9.034 1.00 98.62 157 VAL A C 1
ATOM 1275 O O . VAL A 1 157 ? -4.136 4.738 9.963 1.00 98.62 157 VAL A O 1
ATOM 1278 N N . ILE A 1 158 ? -3.652 4.682 7.762 1.00 98.44 158 ILE A N 1
ATOM 1279 C CA . ILE A 1 158 ? -4.702 5.614 7.337 1.00 98.44 158 ILE A CA 1
ATOM 1280 C C . ILE A 1 158 ? -6.071 5.109 7.784 1.00 98.44 158 ILE A C 1
ATOM 1282 O O . ILE A 1 158 ? -6.815 5.843 8.437 1.00 98.44 158 ILE A O 1
ATOM 1286 N N . SER A 1 159 ? -6.386 3.840 7.515 1.00 98.19 159 SER A N 1
ATOM 1287 C CA . SER A 1 159 ? -7.668 3.256 7.899 1.00 98.19 159 SER A CA 1
ATOM 1288 C C . SER A 1 159 ? -7.899 3.335 9.407 1.00 98.19 159 SER A C 1
ATOM 1290 O O . SER A 1 159 ? -9.004 3.675 9.832 1.00 98.19 159 SER A O 1
ATOM 1292 N N . LYS A 1 160 ? -6.877 3.053 10.230 1.00 97.62 160 LYS A N 1
ATOM 1293 C CA . LYS A 1 160 ? -6.979 3.179 11.692 1.00 97.62 160 LYS A CA 1
ATOM 1294 C C . LYS A 1 160 ? -7.294 4.622 12.092 1.00 97.62 160 LYS A C 1
ATOM 1296 O O . LYS A 1 160 ? -8.258 4.838 12.820 1.00 97.62 160 LYS A O 1
ATOM 1301 N N . LYS A 1 161 ? -6.557 5.607 11.568 1.00 98.06 161 LYS A N 1
ATOM 1302 C CA . LYS A 1 161 ? -6.764 7.030 11.901 1.00 98.06 161 LYS A CA 1
ATOM 1303 C C . LYS A 1 161 ? -8.135 7.545 11.454 1.00 98.06 161 LYS A C 1
ATOM 1305 O O . LYS A 1 161 ? -8.795 8.266 12.199 1.00 98.06 161 LYS A O 1
ATOM 1310 N N . ILE A 1 162 ? -8.627 7.120 10.291 1.00 97.94 162 ILE A N 1
ATOM 1311 C CA . ILE A 1 162 ? -9.987 7.450 9.841 1.00 97.94 162 ILE A CA 1
ATOM 1312 C C . ILE A 1 162 ? -11.034 6.827 10.769 1.00 97.94 162 ILE A C 1
ATOM 1314 O O . ILE A 1 162 ? -11.973 7.515 11.162 1.00 97.94 162 ILE A O 1
ATOM 1318 N N . ASN A 1 163 ? -10.878 5.563 11.165 1.00 96.44 163 ASN A N 1
ATOM 1319 C CA . ASN A 1 163 ? -11.837 4.889 12.047 1.00 96.44 163 ASN A CA 1
ATOM 1320 C C . ASN A 1 163 ? -11.829 5.438 13.481 1.00 96.44 163 ASN A C 1
ATOM 1322 O O . ASN A 1 163 ? -12.880 5.503 14.117 1.00 96.44 163 ASN A O 1
ATOM 1326 N N . GLU A 1 164 ? -10.673 5.882 13.979 1.00 95.38 164 GLU A N 1
ATOM 1327 C CA . GLU A 1 164 ? -10.569 6.618 15.244 1.00 95.38 164 GLU A CA 1
ATOM 1328 C C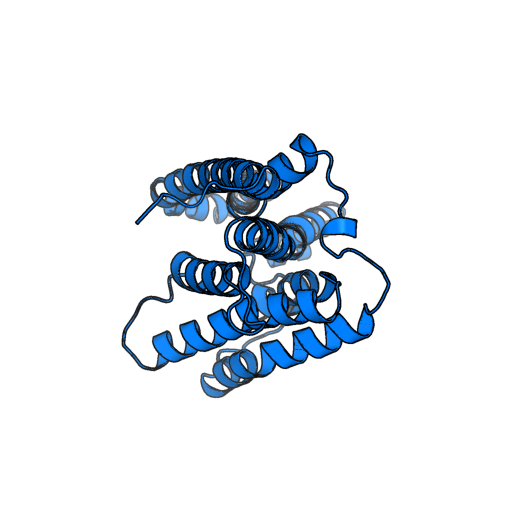 . GLU A 1 164 ? -11.321 7.952 15.163 1.00 95.38 164 GLU A C 1
ATOM 1330 O O . GLU A 1 164 ? -12.007 8.344 16.107 1.00 95.38 164 GLU A O 1
ATOM 1335 N N . ARG A 1 165 ? -11.248 8.639 14.017 1.00 95.88 165 ARG A N 1
ATOM 1336 C CA . ARG A 1 165 ? -11.933 9.917 13.798 1.00 95.88 165 ARG A CA 1
ATOM 1337 C C . ARG A 1 165 ? -13.441 9.764 13.579 1.00 95.88 165 ARG A C 1
ATOM 1339 O O . ARG A 1 165 ? -14.220 10.577 14.097 1.00 95.88 165 ARG A O 1
ATOM 1346 N N . TYR A 1 166 ? -13.848 8.751 12.821 1.00 93.31 166 TYR A N 1
ATOM 1347 C CA . TYR A 1 166 ? -15.217 8.486 12.384 1.00 93.31 166 TYR A CA 1
ATOM 1348 C C . TYR A 1 166 ? -15.670 7.114 12.881 1.00 93.31 166 TYR A C 1
ATOM 1350 O O . TYR A 1 166 ? -15.566 6.101 12.195 1.00 93.31 166 TYR A O 1
ATOM 1358 N N . ILE A 1 167 ? -16.203 7.091 14.101 1.00 88.38 167 ILE A N 1
ATOM 1359 C CA . ILE A 1 167 ? -16.641 5.852 14.745 1.00 88.38 167 ILE A CA 1
ATOM 1360 C C . ILE A 1 167 ? -17.923 5.349 14.078 1.00 88.38 167 ILE A C 1
ATOM 1362 O O . ILE A 1 167 ? -18.943 6.044 14.048 1.00 88.38 167 ILE A O 1
ATOM 1366 N N . SER A 1 168 ? -17.889 4.106 13.608 1.00 87.38 168 SER A N 1
ATOM 1367 C CA . SER A 1 168 ? -19.059 3.391 13.108 1.00 87.38 168 SER A CA 1
ATOM 1368 C C . SER A 1 168 ? -19.515 2.326 14.097 1.00 87.38 168 SER A C 1
ATOM 1370 O O . SER A 1 168 ? -18.707 1.586 14.651 1.00 87.38 168 SER A O 1
ATOM 1372 N N . LYS A 1 169 ? -20.833 2.214 14.293 1.00 83.12 169 LYS A N 1
ATOM 1373 C CA . LYS A 1 169 ? -21.436 1.105 15.052 1.00 83.12 169 LYS A CA 1
ATOM 1374 C C . LYS A 1 169 ? -21.627 -0.153 14.198 1.00 83.12 169 LYS A C 1
ATOM 1376 O O . LYS A 1 169 ? -21.850 -1.228 14.743 1.00 83.12 169 LYS A O 1
ATOM 1381 N N . ASN A 1 170 ? -21.574 -0.027 12.871 1.00 85.25 170 ASN A N 1
ATOM 1382 C CA . ASN A 1 170 ? -21.751 -1.145 11.952 1.00 85.25 170 ASN A CA 1
ATOM 1383 C C . ASN A 1 170 ? -20.384 -1.620 11.453 1.00 85.25 170 ASN A C 1
ATOM 1385 O O . ASN A 1 170 ? -19.679 -0.885 10.768 1.00 85.25 170 ASN A O 1
ATOM 1389 N N . LYS A 1 171 ? -20.058 -2.883 11.741 1.00 74.50 171 LYS A N 1
ATOM 1390 C CA . LYS A 1 171 ? -18.806 -3.541 11.335 1.00 74.50 171 LYS A CA 1
ATOM 1391 C C . LYS A 1 171 ? -18.550 -3.550 9.821 1.00 74.50 171 LYS A C 1
ATOM 1393 O O . LYS A 1 171 ? -17.402 -3.671 9.412 1.00 74.50 171 LYS A O 1
ATOM 1398 N N . TRP A 1 172 ? -19.596 -3.437 9.003 1.00 77.62 172 TRP A N 1
ATOM 1399 C CA . TRP A 1 172 ? -19.492 -3.362 7.542 1.00 77.62 172 TRP A CA 1
ATOM 1400 C C . TRP A 1 172 ? -19.310 -1.925 7.031 1.00 77.62 172 TRP A C 1
ATOM 1402 O O . TRP A 1 172 ? -18.769 -1.717 5.950 1.00 77.62 172 TRP A O 1
ATOM 1412 N N . LEU A 1 173 ? -19.684 -0.920 7.827 1.00 87.94 173 LEU A N 1
ATOM 1413 C CA . LEU A 1 173 ? -19.424 0.492 7.536 1.00 87.94 173 LEU A CA 1
ATOM 1414 C C . LEU A 1 173 ? -18.092 0.907 8.167 1.00 87.94 173 LEU A C 1
ATOM 1416 O O . LEU A 1 173 ? -18.056 1.703 9.104 1.00 87.94 173 LEU A O 1
ATOM 1420 N N . ASN A 1 174 ? -17.001 0.320 7.681 1.00 95.25 174 ASN A N 1
ATOM 1421 C CA . ASN A 1 174 ? -15.645 0.687 8.076 1.00 95.25 174 ASN A CA 1
ATOM 1422 C C . ASN A 1 174 ? -15.180 1.875 7.220 1.00 95.25 174 ASN A C 1
ATOM 1424 O O . ASN A 1 174 ? -14.792 1.693 6.067 1.00 95.25 174 ASN A O 1
ATOM 1428 N N . TYR A 1 175 ? -15.266 3.093 7.765 1.00 96.31 175 TYR A N 1
ATOM 1429 C CA . TYR A 1 175 ? -14.963 4.319 7.018 1.00 96.31 175 TYR A CA 1
ATOM 1430 C C . TYR A 1 175 ? -13.520 4.365 6.527 1.00 96.31 175 TYR A C 1
ATOM 1432 O O . TYR A 1 175 ? -13.284 4.799 5.405 1.00 96.31 175 TYR A O 1
ATOM 1440 N N . GLY A 1 176 ? -12.571 3.885 7.330 1.00 97.44 176 GLY A N 1
ATOM 1441 C CA . GLY A 1 176 ? -11.173 3.783 6.934 1.00 97.44 176 GLY A CA 1
ATOM 1442 C C . GLY A 1 176 ? -10.994 2.911 5.700 1.00 97.44 176 GLY A C 1
ATOM 1443 O O . GLY A 1 176 ? -10.429 3.368 4.714 1.00 97.44 176 GLY A O 1
ATOM 1444 N N . ALA A 1 177 ? -11.565 1.706 5.709 1.00 97.75 177 ALA A N 1
ATOM 1445 C CA . ALA A 1 177 ? -11.496 0.785 4.581 1.00 97.75 177 ALA A CA 1
ATOM 1446 C C . ALA A 1 177 ? -12.180 1.337 3.324 1.00 97.75 177 ALA A C 1
ATOM 1448 O O . ALA A 1 177 ? -11.635 1.222 2.229 1.00 97.75 177 ALA A O 1
ATOM 1449 N N . ILE A 1 178 ? -13.344 1.973 3.483 1.00 98.00 178 ILE A N 1
ATOM 1450 C CA . ILE A 1 178 ? -14.086 2.585 2.373 1.00 98.00 178 ILE A CA 1
ATOM 1451 C C . ILE A 1 178 ? -13.285 3.734 1.758 1.00 98.00 178 ILE A C 1
ATOM 1453 O O . ILE A 1 178 ? -13.097 3.763 0.545 1.00 98.00 178 ILE A O 1
ATOM 1457 N N . VAL A 1 179 ? -12.790 4.667 2.576 1.00 97.81 179 VAL A N 1
ATOM 1458 C CA . VAL A 1 179 ? -12.018 5.817 2.086 1.00 97.81 179 VAL A CA 1
ATOM 1459 C C . VAL A 1 179 ? -10.723 5.351 1.431 1.00 97.81 179 VAL A C 1
ATOM 1461 O O . VAL A 1 179 ? -10.413 5.809 0.338 1.00 97.81 179 VAL A O 1
ATOM 1464 N N . CYS A 1 180 ? -10.003 4.407 2.040 1.00 98.12 180 CYS A N 1
ATOM 1465 C CA . CYS A 1 180 ? -8.815 3.806 1.440 1.00 98.12 180 CYS A CA 1
ATOM 1466 C C . CYS A 1 180 ? -9.115 3.174 0.074 1.00 98.12 180 CYS A C 1
ATOM 1468 O O . CYS A 1 180 ? -8.367 3.415 -0.869 1.00 98.12 180 CYS A O 1
ATOM 1470 N N . GLY A 1 181 ? -10.208 2.413 -0.052 1.00 98.12 181 GLY A N 1
ATOM 1471 C CA . GLY A 1 181 ? -10.612 1.807 -1.321 1.00 98.12 181 GLY A CA 1
ATOM 1472 C C . GLY A 1 181 ? -10.947 2.843 -2.393 1.00 98.12 181 GLY A C 1
ATOM 1473 O O . GLY A 1 181 ? -10.451 2.740 -3.510 1.00 98.12 181 GLY A O 1
ATOM 1474 N N . ILE A 1 182 ? -11.729 3.872 -2.050 1.00 97.81 182 ILE A N 1
ATOM 1475 C CA . ILE A 1 182 ? -12.083 4.958 -2.981 1.00 97.81 182 ILE A CA 1
ATOM 1476 C C . ILE A 1 182 ? -10.829 5.712 -3.428 1.00 97.81 182 ILE A C 1
ATOM 1478 O O . ILE A 1 182 ? -10.629 5.921 -4.620 1.00 97.81 182 ILE A O 1
ATOM 1482 N N . VAL A 1 183 ? -9.971 6.110 -2.486 1.00 95.69 183 VAL A N 1
ATOM 1483 C CA . VAL A 1 183 ? -8.738 6.838 -2.806 1.00 95.69 183 VAL A CA 1
ATOM 1484 C C . VAL A 1 183 ? -7.823 5.984 -3.680 1.00 95.69 183 VAL A C 1
ATOM 1486 O O . VAL A 1 183 ? -7.292 6.511 -4.648 1.00 95.69 183 VAL A O 1
ATOM 1489 N N . CYS A 1 184 ? -7.684 4.683 -3.403 1.00 96.38 184 CYS A N 1
ATOM 1490 C CA . CYS A 1 184 ? -6.882 3.773 -4.224 1.00 96.38 184 CYS A CA 1
ATOM 1491 C C . CYS A 1 184 ? -7.354 3.737 -5.687 1.00 96.38 184 CYS A C 1
ATOM 1493 O O . CYS A 1 184 ? -6.535 3.918 -6.586 1.00 96.38 184 CYS A O 1
ATOM 1495 N N . VAL A 1 185 ? -8.663 3.580 -5.916 1.00 97.00 185 VAL A N 1
ATOM 1496 C CA . VAL A 1 185 ? -9.272 3.613 -7.259 1.00 97.00 185 VAL A CA 1
ATOM 1497 C C . VAL A 1 185 ? -8.975 4.940 -7.966 1.00 97.00 185 VAL A C 1
ATOM 1499 O O . VAL A 1 185 ? -8.566 4.950 -9.125 1.00 97.00 185 VAL A O 1
ATOM 1502 N N . LEU A 1 186 ? -9.125 6.065 -7.259 1.00 93.94 186 LEU A N 1
ATOM 1503 C CA . LEU A 1 186 ? -8.906 7.395 -7.833 1.00 93.94 186 LEU A CA 1
ATOM 1504 C C . LEU A 1 186 ? -7.439 7.648 -8.205 1.00 93.94 186 LEU A C 1
ATOM 1506 O O . LEU A 1 186 ? -7.173 8.149 -9.294 1.00 93.94 186 LEU A O 1
ATOM 1510 N N . ILE A 1 187 ? -6.485 7.310 -7.330 1.00 91.00 187 ILE A N 1
ATOM 1511 C CA . ILE A 1 187 ? -5.059 7.576 -7.591 1.00 91.00 187 ILE A CA 1
ATOM 1512 C C . ILE A 1 187 ? -4.482 6.670 -8.686 1.00 91.00 187 ILE A C 1
ATOM 1514 O O . ILE A 1 187 ? -3.548 7.082 -9.365 1.00 91.00 187 ILE A O 1
ATOM 1518 N N . HIS A 1 188 ? -5.047 5.474 -8.883 1.00 90.50 188 HIS A N 1
ATOM 1519 C CA . HIS A 1 188 ? -4.661 4.572 -9.973 1.00 90.50 188 HIS A CA 1
ATOM 1520 C C . HIS A 1 188 ? -5.406 4.868 -11.283 1.00 90.50 188 HIS A C 1
ATOM 1522 O O . HIS A 1 188 ? -5.230 4.150 -12.260 1.00 90.50 188 HIS A O 1
ATOM 1528 N N . GLY A 1 189 ? -6.209 5.938 -11.331 1.00 90.25 189 GLY A N 1
ATOM 1529 C CA . GLY A 1 189 ? -6.814 6.426 -12.569 1.00 90.25 189 GLY A CA 1
ATOM 1530 C C . GLY A 1 189 ? -7.955 5.564 -13.105 1.00 90.25 189 GLY A C 1
ATOM 1531 O O . GLY A 1 189 ? -8.328 5.722 -14.263 1.00 90.25 189 GLY A O 1
ATOM 1532 N N . MET A 1 190 ? -8.544 4.699 -12.275 1.00 93.62 190 MET A N 1
ATOM 1533 C CA . MET A 1 190 ? -9.668 3.829 -12.641 1.00 93.62 190 MET A CA 1
ATOM 1534 C C . MET A 1 190 ? -10.981 4.635 -12.676 1.00 93.62 190 MET A C 1
ATOM 1536 O O . MET A 1 190 ? -11.896 4.427 -11.876 1.00 93.62 190 MET A O 1
ATOM 1540 N N . VAL A 1 191 ? -11.040 5.632 -13.565 1.00 90.25 191 VAL A N 1
ATOM 1541 C CA . VAL A 1 191 ? -12.132 6.604 -13.697 1.00 90.25 191 VAL A CA 1
ATOM 1542 C C . VAL A 1 191 ? -12.714 6.514 -15.105 1.00 90.25 191 VAL A C 1
ATOM 1544 O O . VAL A 1 191 ? -12.135 7.009 -16.067 1.00 90.25 191 VAL A O 1
ATOM 1547 N N . GLY A 1 192 ? -13.888 5.901 -15.212 1.00 90.94 192 GLY A N 1
ATOM 1548 C CA . GLY A 1 192 ? -14.580 5.658 -16.474 1.00 90.94 192 GLY A CA 1
ATOM 1549 C C . GLY A 1 192 ? -15.967 5.065 -16.236 1.00 90.94 192 GLY A C 1
ATOM 1550 O O . GLY A 1 192 ? -16.305 4.686 -15.114 1.00 90.94 192 GLY A O 1
ATOM 1551 N N . PHE A 1 193 ? -16.784 5.025 -17.289 1.00 92.94 193 PHE A N 1
ATOM 1552 C CA . PHE A 1 193 ? -18.154 4.489 -17.244 1.00 92.94 193 PHE A CA 1
ATOM 1553 C C . PHE A 1 193 ? -18.360 3.274 -18.156 1.00 92.94 193 PHE A C 1
ATOM 1555 O O . PHE A 1 193 ? -19.470 2.747 -18.231 1.00 92.94 193 PHE A O 1
ATOM 1562 N N . ASP A 1 194 ? -17.324 2.823 -18.860 1.00 96.50 194 ASP A N 1
ATOM 1563 C CA . ASP A 1 194 ? -17.362 1.546 -19.557 1.00 96.50 194 ASP A CA 1
ATOM 1564 C C . ASP A 1 194 ? -17.272 0.382 -18.558 1.00 96.50 194 ASP A C 1
ATOM 1566 O O . ASP A 1 194 ? -16.794 0.515 -17.428 1.00 96.50 194 ASP A O 1
ATOM 1570 N N . LEU A 1 195 ? -17.771 -0.783 -18.977 1.00 95.38 195 LEU A N 1
ATOM 1571 C CA . LEU A 1 195 ? -17.854 -1.949 -18.101 1.00 95.38 195 LEU A CA 1
ATOM 1572 C C . LEU A 1 195 ? -16.480 -2.405 -17.612 1.00 95.38 195 LEU A C 1
ATOM 1574 O O . LEU A 1 195 ? -16.373 -2.823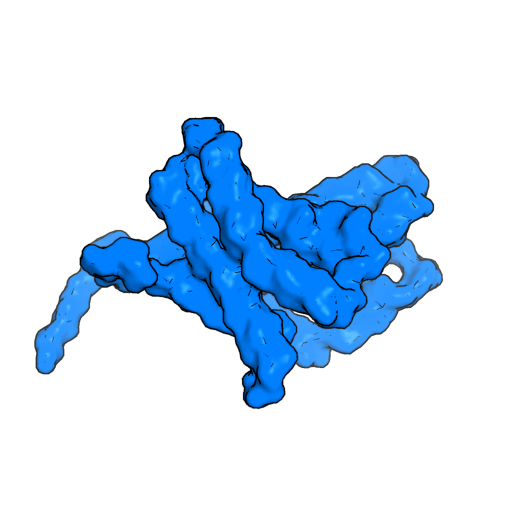 -16.461 1.00 95.38 195 LEU A O 1
ATOM 1578 N N . TYR A 1 196 ? -15.449 -2.317 -18.455 1.00 96.00 196 TYR A N 1
ATOM 1579 C CA . TYR A 1 196 ? -14.106 -2.750 -18.096 1.00 96.00 196 TYR A CA 1
ATOM 1580 C C . TYR A 1 196 ? -13.579 -1.915 -16.924 1.00 96.00 196 TYR A C 1
ATOM 1582 O O . TYR A 1 196 ? -13.297 -2.478 -15.866 1.00 96.00 196 TYR A O 1
ATOM 1590 N N . THR A 1 197 ? -13.571 -0.584 -17.050 1.00 96.00 197 THR A N 1
ATOM 1591 C CA . THR A 1 197 ? -13.092 0.306 -15.984 1.00 96.00 197 THR A CA 1
ATOM 1592 C C . THR A 1 197 ? -13.948 0.207 -14.721 1.00 96.00 197 THR A C 1
ATOM 1594 O O . THR A 1 197 ? -13.418 0.254 -13.612 1.00 96.00 197 THR A O 1
ATOM 1597 N N . ILE A 1 198 ? -15.265 -0.001 -14.843 1.00 96.94 198 ILE A N 1
ATOM 1598 C CA . ILE A 1 198 ? -16.138 -0.221 -13.678 1.00 96.94 198 ILE A CA 1
ATOM 1599 C C . ILE A 1 198 ? -15.750 -1.502 -12.923 1.00 96.94 198 ILE A C 1
ATOM 1601 O O . ILE A 1 198 ? -15.678 -1.488 -11.692 1.00 96.94 198 ILE A O 1
ATOM 1605 N N . PHE A 1 199 ? -15.510 -2.613 -13.626 1.00 97.31 199 PHE A N 1
ATOM 1606 C CA . PHE A 1 199 ? -15.118 -3.875 -12.992 1.00 97.31 199 PHE A CA 1
ATOM 1607 C C . PHE A 1 199 ? -13.689 -3.832 -12.437 1.00 97.31 199 PHE A C 1
ATOM 1609 O O . PHE A 1 199 ? -13.450 -4.361 -11.347 1.00 97.31 199 PHE A O 1
ATOM 1616 N N . GLU A 1 200 ? -12.765 -3.158 -13.118 1.00 96.94 200 GLU A N 1
ATOM 1617 C CA . GLU A 1 200 ? -11.409 -2.906 -12.624 1.00 96.94 200 GLU A CA 1
ATOM 1618 C C . GLU A 1 200 ? -11.448 -2.109 -11.308 1.00 96.94 200 GLU A C 1
ATOM 1620 O O . GLU A 1 200 ? -10.916 -2.549 -10.283 1.00 96.94 200 GLU A O 1
ATOM 1625 N N . ALA A 1 201 ? -12.182 -0.990 -11.289 1.00 97.94 201 ALA A N 1
ATOM 1626 C CA . ALA A 1 201 ? -12.379 -0.167 -10.099 1.00 97.94 201 ALA A CA 1
ATOM 1627 C C . ALA A 1 201 ? -13.040 -0.958 -8.960 1.00 97.94 201 ALA A C 1
ATOM 1629 O O . ALA A 1 201 ? -12.612 -0.879 -7.805 1.00 97.94 201 ALA A O 1
ATOM 1630 N N . LEU A 1 202 ? -14.075 -1.747 -9.268 1.00 98.19 202 LEU A N 1
ATOM 1631 C CA . LEU A 1 202 ? -14.794 -2.546 -8.278 1.00 98.19 202 LEU A CA 1
ATOM 1632 C C . LEU A 1 202 ? -13.898 -3.618 -7.653 1.00 98.19 202 LEU A C 1
ATOM 1634 O O . LEU A 1 202 ? -13.887 -3.776 -6.431 1.00 98.19 202 LEU A O 1
ATOM 1638 N N . THR A 1 203 ? -13.152 -4.366 -8.464 1.00 97.88 203 THR A N 1
ATOM 1639 C CA . THR A 1 203 ? -12.284 -5.438 -7.960 1.00 97.88 203 THR A CA 1
ATOM 1640 C C . THR A 1 203 ? -11.098 -4.884 -7.172 1.00 97.88 203 THR A C 1
ATOM 1642 O O . THR A 1 203 ? -10.781 -5.419 -6.107 1.00 97.88 203 THR A O 1
ATOM 1645 N N . THR A 1 204 ? -10.533 -3.752 -7.595 1.00 97.75 204 THR A N 1
ATOM 1646 C CA . THR A 1 204 ? -9.533 -2.991 -6.831 1.00 97.75 204 THR A CA 1
ATOM 1647 C C . THR A 1 204 ? -10.079 -2.497 -5.496 1.00 97.75 204 THR A C 1
ATOM 1649 O O . THR A 1 204 ? -9.461 -2.704 -4.447 1.00 97.75 204 THR A O 1
ATOM 1652 N N . PHE A 1 205 ? -11.277 -1.907 -5.493 1.00 98.44 205 PHE A N 1
ATOM 1653 C CA . PHE A 1 205 ? -11.939 -1.489 -4.261 1.00 98.44 205 PHE A CA 1
ATOM 1654 C C . PHE A 1 205 ? -12.128 -2.673 -3.305 1.00 98.44 205 PHE A C 1
ATOM 1656 O O . PHE A 1 205 ? -11.842 -2.550 -2.113 1.00 98.44 205 PHE A O 1
ATOM 1663 N N . ILE A 1 206 ? -12.568 -3.829 -3.819 1.00 98.38 206 ILE A N 1
ATOM 1664 C CA . ILE A 1 206 ? -12.740 -5.053 -3.028 1.00 98.38 206 ILE A CA 1
ATOM 1665 C C . ILE A 1 206 ? -11.416 -5.497 -2.403 1.00 98.38 206 ILE A C 1
ATOM 1667 O O . ILE A 1 206 ? -11.431 -5.879 -1.232 1.00 98.38 206 ILE A O 1
ATOM 1671 N N . ILE A 1 207 ? -10.288 -5.407 -3.117 1.00 98.44 207 ILE A N 1
ATOM 1672 C CA . ILE A 1 207 ? -8.971 -5.743 -2.557 1.00 98.44 207 ILE A CA 1
ATOM 1673 C C . ILE A 1 207 ? -8.666 -4.878 -1.337 1.00 98.44 207 ILE A C 1
ATOM 1675 O O . ILE A 1 207 ? -8.422 -5.396 -0.242 1.00 98.44 207 ILE A O 1
ATOM 1679 N N . ILE A 1 208 ? -8.716 -3.558 -1.510 1.00 98.56 208 ILE A N 1
ATOM 1680 C CA . ILE A 1 208 ? -8.315 -2.608 -0.469 1.00 98.56 208 ILE A CA 1
ATOM 1681 C C . ILE A 1 208 ? -9.280 -2.644 0.714 1.00 98.56 208 ILE A C 1
ATOM 1683 O O . ILE A 1 208 ? -8.860 -2.720 1.871 1.00 98.56 208 ILE A O 1
ATOM 1687 N N . TYR A 1 209 ? -10.584 -2.643 0.443 1.00 98.56 209 TYR A N 1
ATOM 1688 C CA . TYR A 1 209 ? -11.590 -2.765 1.488 1.00 98.56 209 TYR A CA 1
ATOM 1689 C C . TYR A 1 209 ? -11.453 -4.110 2.214 1.00 98.56 209 TYR A C 1
ATOM 1691 O O . TYR A 1 209 ? -11.378 -4.164 3.444 1.00 98.56 209 TYR A O 1
ATOM 1699 N N . GLY A 1 210 ? -11.375 -5.205 1.458 1.00 98.19 210 GLY A N 1
ATOM 1700 C CA . GLY A 1 210 ? -11.335 -6.564 1.976 1.00 98.19 210 GLY A CA 1
ATOM 1701 C C . GLY A 1 210 ? -10.117 -6.822 2.857 1.00 98.19 210 GLY A C 1
ATOM 1702 O O . GLY A 1 210 ? -10.283 -7.341 3.961 1.00 98.19 210 GLY A O 1
ATOM 1703 N N . MET A 1 211 ? -8.915 -6.408 2.441 1.00 98.06 211 MET A N 1
ATOM 1704 C CA . MET A 1 211 ? -7.699 -6.617 3.236 1.00 98.06 211 MET A CA 1
ATOM 1705 C C . MET A 1 211 ? -7.764 -5.884 4.583 1.00 98.06 211 MET A C 1
ATOM 1707 O O . MET A 1 211 ? -7.349 -6.427 5.608 1.00 98.06 211 MET A O 1
ATOM 1711 N N . LEU A 1 212 ? -8.366 -4.691 4.612 1.00 98.38 212 LEU A N 1
ATOM 1712 C CA . LEU A 1 212 ? -8.535 -3.909 5.835 1.00 98.38 212 LEU A CA 1
ATOM 1713 C C . LEU A 1 212 ? -9.601 -4.521 6.750 1.00 98.38 212 LEU A C 1
ATOM 1715 O O . LEU A 1 212 ? -9.394 -4.602 7.961 1.00 98.38 212 LEU A O 1
ATOM 1719 N N . ILE A 1 213 ? -10.695 -5.055 6.197 1.00 97.75 213 ILE A N 1
ATOM 1720 C CA . ILE A 1 213 ? -11.668 -5.836 6.977 1.00 97.75 213 ILE A CA 1
ATOM 1721 C C . ILE A 1 213 ? -11.039 -7.115 7.543 1.00 97.75 213 ILE A C 1
ATOM 1723 O O . ILE A 1 213 ? -11.312 -7.474 8.692 1.00 97.75 213 ILE A O 1
ATOM 1727 N N . VAL A 1 214 ? -10.196 -7.809 6.774 1.00 98.06 214 VAL A N 1
ATOM 1728 C CA . VAL A 1 214 ? -9.454 -8.981 7.258 1.00 98.06 214 VAL A CA 1
ATOM 1729 C C . VAL A 1 214 ? -8.539 -8.584 8.411 1.00 98.06 214 VAL A C 1
ATOM 1731 O O . VAL A 1 214 ? -8.602 -9.233 9.457 1.00 98.06 214 VAL A O 1
ATOM 1734 N N . LYS A 1 215 ? -7.770 -7.494 8.276 1.00 97.69 215 LYS A N 1
ATOM 1735 C CA . LYS A 1 215 ? -6.926 -6.956 9.353 1.00 97.69 215 LYS A CA 1
ATOM 1736 C C . LYS A 1 215 ? -7.736 -6.668 10.613 1.00 97.69 215 LYS A C 1
ATOM 1738 O O . LYS A 1 215 ? -7.296 -7.036 11.696 1.00 97.69 215 LYS A O 1
ATOM 1743 N N . GLU A 1 216 ? -8.910 -6.045 10.507 1.00 95.50 216 GLU A N 1
ATOM 1744 C CA . GLU A 1 216 ? -9.757 -5.753 11.675 1.00 95.50 216 GLU A CA 1
ATOM 1745 C C . GLU A 1 216 ? -10.285 -7.033 12.344 1.00 95.50 216 GLU A C 1
ATOM 1747 O O . GLU A 1 216 ? -10.332 -7.126 13.567 1.00 95.50 216 GLU A O 1
ATOM 1752 N N . LYS A 1 217 ? -10.627 -8.062 11.559 1.00 95.50 217 LYS A N 1
ATOM 1753 C CA . LYS A 1 217 ? -11.123 -9.346 12.086 1.00 95.50 217 LYS A CA 1
ATOM 1754 C C . LYS A 1 217 ? -10.034 -10.228 12.695 1.00 95.50 217 LYS A C 1
ATOM 1756 O O . LYS A 1 217 ? -10.332 -11.046 13.563 1.00 95.50 217 LYS A O 1
ATOM 1761 N N . THR A 1 218 ? -8.801 -10.131 12.207 1.00 97.62 218 THR A N 1
ATOM 1762 C CA . THR A 1 218 ? -7.672 -10.961 12.662 1.00 97.62 218 THR A CA 1
ATOM 1763 C C . THR A 1 218 ? -6.741 -10.227 13.627 1.00 97.62 218 THR A C 1
ATOM 1765 O O . THR A 1 218 ? -5.903 -10.873 14.261 1.00 97.62 218 THR A O 1
ATOM 1768 N N . ASN A 1 219 ? -6.892 -8.904 13.741 1.00 97.69 219 ASN A N 1
ATOM 1769 C CA . ASN A 1 219 ? -5.944 -7.977 14.357 1.00 97.69 219 ASN A CA 1
ATOM 1770 C C . ASN A 1 219 ? -4.511 -8.140 13.812 1.00 97.69 219 ASN A C 1
ATOM 1772 O O . ASN A 1 219 ? -3.535 -8.023 14.553 1.00 97.69 219 ASN A O 1
ATOM 1776 N N . ASN A 1 220 ? -4.385 -8.471 12.522 1.00 98.50 220 ASN A N 1
ATOM 1777 C CA . ASN A 1 220 ? -3.104 -8.755 11.890 1.00 98.50 220 ASN A CA 1
ATOM 1778 C C . ASN A 1 220 ? -2.998 -8.122 10.492 1.00 98.50 220 ASN A C 1
ATOM 1780 O O . ASN A 1 220 ? -3.764 -8.458 9.590 1.00 98.50 220 ASN A O 1
ATOM 1784 N N . ALA A 1 221 ? -2.017 -7.234 10.322 1.00 98.44 221 ALA A N 1
ATOM 1785 C CA . ALA A 1 221 ? -1.788 -6.429 9.122 1.00 98.44 221 ALA A CA 1
ATOM 1786 C C . ALA A 1 221 ? -0.860 -7.073 8.079 1.00 98.44 221 ALA A C 1
ATOM 1788 O O . ALA A 1 221 ? -0.721 -6.535 6.981 1.00 98.44 221 ALA A O 1
ATOM 1789 N N . TRP A 1 222 ? -0.247 -8.225 8.373 1.00 98.56 222 TRP A N 1
ATOM 1790 C CA . TRP A 1 222 ? 0.641 -8.901 7.421 1.00 98.56 222 TRP A CA 1
ATOM 1791 C C . TRP A 1 222 ? -0.063 -9.291 6.122 1.00 98.56 222 TRP A C 1
ATOM 1793 O O . TRP A 1 222 ? 0.573 -9.288 5.076 1.00 98.56 222 TRP A O 1
ATOM 1803 N N . GLY A 1 223 ? -1.372 -9.554 6.167 1.00 98.38 223 GLY A N 1
ATOM 1804 C CA . GLY A 1 223 ? -2.182 -9.804 4.976 1.00 98.38 223 GLY A CA 1
ATOM 1805 C C . GLY A 1 223 ? -2.212 -8.621 4.001 1.00 98.38 223 GLY A C 1
ATOM 1806 O O . GLY A 1 223 ? -2.126 -8.831 2.795 1.00 98.38 223 GLY A O 1
ATOM 1807 N N . CYS A 1 224 ? -2.242 -7.382 4.507 1.00 98.56 224 CYS A N 1
ATOM 1808 C CA . CYS A 1 224 ? -2.171 -6.182 3.669 1.00 98.56 224 CYS A CA 1
ATOM 1809 C C . CYS A 1 224 ? -0.805 -6.083 2.977 1.00 98.56 224 CYS A C 1
ATOM 1811 O O . CYS A 1 224 ? -0.740 -5.956 1.763 1.00 98.56 224 CYS A O 1
ATOM 1813 N N . ILE A 1 225 ? 0.293 -6.228 3.728 1.00 98.56 225 ILE A N 1
ATOM 1814 C CA . ILE A 1 225 ? 1.660 -6.207 3.171 1.00 98.56 225 ILE A CA 1
ATOM 1815 C C . ILE A 1 225 ? 1.860 -7.336 2.150 1.00 98.56 225 ILE A C 1
ATOM 1817 O O . ILE A 1 225 ? 2.458 -7.140 1.094 1.00 98.56 225 ILE A O 1
ATOM 1821 N N . PHE A 1 226 ? 1.342 -8.526 2.451 1.00 98.50 226 PHE A N 1
ATOM 1822 C CA . PHE A 1 226 ? 1.464 -9.691 1.586 1.00 98.50 226 PHE A CA 1
ATOM 1823 C C . PHE A 1 226 ? 0.812 -9.463 0.219 1.00 98.50 226 PHE A C 1
ATOM 1825 O O . PHE A 1 226 ? 1.422 -9.782 -0.799 1.00 98.50 226 PHE A O 1
ATOM 1832 N N . ILE A 1 227 ? -0.384 -8.865 0.180 1.00 98.50 227 ILE A N 1
ATOM 1833 C CA . ILE A 1 227 ? -1.054 -8.514 -1.081 1.00 98.50 227 ILE A CA 1
ATOM 1834 C C . ILE A 1 227 ? -0.165 -7.595 -1.924 1.00 98.50 227 ILE A C 1
ATOM 1836 O O . ILE A 1 227 ? -0.008 -7.837 -3.118 1.00 98.50 227 ILE A O 1
ATOM 1840 N N . PHE A 1 228 ? 0.467 -6.589 -1.318 1.00 98.00 228 PHE A N 1
ATOM 1841 C CA . PHE A 1 228 ? 1.308 -5.641 -2.053 1.00 98.00 228 PHE A CA 1
ATOM 1842 C C . PHE A 1 228 ? 2.626 -6.237 -2.555 1.00 98.00 228 PHE A C 1
ATOM 1844 O O . PHE A 1 228 ? 3.107 -5.853 -3.621 1.00 98.00 228 PHE A O 1
ATOM 1851 N N . LEU A 1 229 ? 3.188 -7.210 -1.837 1.00 97.88 229 LEU A N 1
ATOM 1852 C CA . LEU A 1 229 ? 4.385 -7.935 -2.269 1.00 97.88 229 LEU A CA 1
ATOM 1853 C C . LEU A 1 229 ? 4.092 -8.939 -3.393 1.00 97.88 229 LEU A C 1
ATOM 1855 O O . LEU A 1 229 ? 4.861 -9.028 -4.349 1.00 97.88 229 LEU A O 1
ATOM 1859 N N . PHE A 1 230 ? 3.004 -9.703 -3.270 1.00 97.69 230 PHE A N 1
ATOM 1860 C CA . PHE A 1 230 ? 2.808 -10.942 -4.034 1.00 97.69 230 PHE A CA 1
ATOM 1861 C C . PHE A 1 230 ? 1.581 -10.955 -4.946 1.00 97.69 230 PHE A C 1
ATOM 1863 O O . PHE A 1 230 ? 1.389 -11.926 -5.666 1.00 97.69 230 PHE A O 1
ATOM 1870 N N . PHE A 1 231 ? 0.743 -9.921 -4.938 1.00 97.44 231 PHE A N 1
ATOM 1871 C CA . PHE A 1 231 ? -0.411 -9.836 -5.833 1.00 97.44 231 PHE A CA 1
ATOM 1872 C C . PHE A 1 231 ? -0.422 -8.502 -6.579 1.00 97.44 231 PHE A C 1
ATOM 1874 O O . PHE A 1 231 ? -0.164 -8.478 -7.778 1.00 97.44 231 PHE A O 1
ATOM 1881 N N . TRP A 1 232 ? -0.615 -7.396 -5.855 1.00 96.38 232 TRP A N 1
ATOM 1882 C CA . TRP A 1 232 ? -0.804 -6.052 -6.413 1.00 96.38 232 TRP A CA 1
ATOM 1883 C C . TRP A 1 232 ? 0.331 -5.633 -7.350 1.00 96.38 232 TRP A C 1
ATOM 1885 O O . TRP A 1 232 ? 0.098 -5.280 -8.496 1.00 96.38 232 TRP A O 1
ATOM 1895 N N . ASN A 1 233 ? 1.578 -5.739 -6.883 1.00 95.62 233 ASN A N 1
ATOM 1896 C CA . ASN A 1 233 ? 2.746 -5.362 -7.676 1.00 95.62 233 ASN A CA 1
ATOM 1897 C C . ASN A 1 233 ? 3.366 -6.547 -8.433 1.00 95.62 233 ASN A C 1
ATOM 1899 O O . ASN A 1 233 ? 4.476 -6.415 -8.944 1.00 95.62 233 ASN A O 1
ATOM 1903 N N . ALA A 1 234 ? 2.731 -7.722 -8.449 1.00 95.12 234 ALA A N 1
ATOM 1904 C CA . ALA A 1 234 ? 3.352 -8.960 -8.930 1.00 95.12 234 ALA A CA 1
ATOM 1905 C C . ALA A 1 234 ? 2.833 -9.449 -10.291 1.00 95.12 234 ALA A C 1
ATOM 1907 O O . ALA A 1 234 ? 3.517 -10.237 -10.951 1.00 95.12 234 ALA A O 1
ATOM 1908 N N . ILE A 1 235 ? 1.633 -9.014 -10.679 1.00 89.88 235 ILE A N 1
ATOM 1909 C CA . ILE A 1 235 ? 0.899 -9.509 -11.847 1.00 89.88 235 ILE A CA 1
ATOM 1910 C C . ILE A 1 235 ? 0.890 -8.435 -12.944 1.00 89.88 235 ILE A C 1
ATOM 1912 O O . ILE A 1 235 ? 0.652 -7.263 -12.656 1.00 89.88 235 ILE A O 1
ATOM 1916 N N . GLN A 1 236 ? 1.186 -8.856 -14.177 1.00 67.25 236 GLN A N 1
ATOM 1917 C CA . GLN A 1 236 ? 1.134 -8.100 -15.438 1.00 67.25 236 GLN A CA 1
ATOM 1918 C C . GLN A 1 236 ? 0.863 -9.055 -16.591 1.00 67.25 236 GLN A C 1
ATOM 1920 O O . GLN A 1 236 ? 1.294 -10.226 -16.468 1.00 67.25 236 GLN A O 1
#

pLDDT: mean 95.15, std 6.53, range [46.0, 98.62]

Secondary structure (DSSP, 8-state):
-PPPPPPHHHHHHHHHHHHHHHHHHHHHHHHHHHHHHHHHHHH-TTS-HHHHHHHHHHHHHIIIIIHHHHHHHHHT--GGGGT-SSTTHHHHHHHHHHHHHHHHHHHHHTT----B-TTTTSTHHHHHHTSPTTHHHHHHHHHIIIIIIIHHHHHHHHHHHHHHHS--SSTT--HHHHHHHHHHHHHTT---SSHHHHHHHHHHHHHHHHHHHHHHHHT--HHHHHHIIIIITTB-

Foldseek 3Di:
DPDDDDDPLLVLLVVLLVLLCVLQVVLVVVCVVCVVVLVVLLPPPVDDNCVSVVVVLVSLCSNQAPSLVCSCVVVVPDVVQLAADPFCLVVLQVQLVVLLVLVVVLCVVVVQFPDFDFLQLDVCLVVLCPDDPPSNVVVNVSSLVRQQVRNLSSLSSQLVSQCSNPPDPDLLPSVSLQVQLVVQLVVVPLDDDDPSSVSNSVSSSSSSSSSNSSCVVRVHSVSSSCCRGGPVSTGD

Radius of gyration: 18.49 Å; chains: 1; bounding box: 54×38×43 Å